Protein AF-A0A561EM99-F1 (afdb_monomer)

Secondary structure (DSSP, 8-state):
--HHHHHHHHHHHHHHTT---HHHHHHHHHHHHHHHHHHHHHHHHHGGGS--------------------------------------PPPPHHHHHHHHHHHHSPTT-EEEE-SPPEE-SSEEEEEEEEE-SSSS-EEEEEEEEEPPTT-----HHHHHTT-----SEEEEEE-TT--EEEEEEEE-TTS-EEEEEEEE-SSSEEEEEEEESEEES-TTSTT--EEE-SSS-SS-HHHHHHHHT-THHHHHHHHTT-PPP-

Nearest PDB structures (foldseek):
  3sh8-assembly2_B  TM=3.865E-01  e=9.688E-02  Bacillus licheniformis
  7xmj-assembly1_A  TM=4.725E-01  e=1.114E+00  Lactococcus lactis subsp. lactis KF147
  6yp4-assembly1_A-2  TM=2.050E-01  e=4.708E-02  Hippeastrum hybrid cultivar
  6i1m-assembly1_A  TM=3.482E-01  e=1.245E+00  Fasciola hepatica
  5xlm-assembly1_A  TM=2.553E-01  e=2.355E-01  Mycobacterium tuberculosis H37Rv

Sequence (262 aa):
MDLEHELTRLLEDSVDGMAVPVHTIVAEATVRGRRFRIRRRLQTAAAALSVAALVGTGAVIGLPHRPPAAPTAPAVSAPMPSAMPTTSATPTTSDRIAKILSDLLPPGTSLRQYSKVTVSAHTITFDVEYDDGQGGPVAVWVTLESRRPTGEAPDCENALEAGDIDRLSCKDAVTTDGTDVVVKRTMSGAGVIAFECSFHPRDGVVVVITASNGTIDNPTEPGQRMTATRAVPPLTPSAWSTVAESPRWQLLAQQEHLTPEP

Radius of gyration: 27.84 Å; Cα contacts (8 Å, |Δi|>4): 359; chains: 1; bounding box: 65×53×97 Å

Structure (mmCIF, N/CA/C/O backbone):
data_AF-A0A561EM99-F1
#
_entry.id   AF-A0A561EM99-F1
#
loop_
_atom_site.group_PDB
_atom_site.id
_atom_site.type_symbol
_atom_site.label_atom_id
_atom_site.label_alt_id
_atom_site.label_comp_id
_atom_site.label_asym_id
_atom_site.label_entity_id
_atom_site.label_seq_id
_atom_site.pdbx_PDB_ins_code
_atom_site.Cartn_x
_atom_site.Cartn_y
_atom_site.Cartn_z
_atom_site.occupancy
_atom_site.B_iso_or_equiv
_atom_site.auth_seq_id
_atom_site.auth_comp_id
_atom_site.auth_asym_id
_atom_site.auth_atom_id
_atom_site.pdbx_PDB_model_num
ATOM 1 N N . MET A 1 1 ? 43.759 15.364 -40.679 1.00 56.91 1 MET A N 1
ATOM 2 C CA . MET A 1 1 ? 43.331 16.475 -39.800 1.00 56.91 1 MET A CA 1
ATOM 3 C C . MET A 1 1 ? 41.824 16.768 -39.924 1.00 56.91 1 MET A C 1
ATOM 5 O O . MET A 1 1 ? 41.349 17.650 -39.225 1.00 56.91 1 MET A O 1
ATOM 9 N N . ASP A 1 2 ? 41.054 16.018 -40.733 1.00 75.31 2 ASP A N 1
ATOM 10 C CA . ASP A 1 2 ? 39.612 16.273 -40.958 1.00 75.31 2 ASP A CA 1
ATOM 11 C C . ASP A 1 2 ? 38.654 15.636 -39.940 1.00 75.31 2 ASP A C 1
ATOM 13 O O . ASP A 1 2 ? 37.557 16.146 -39.738 1.00 75.31 2 ASP A O 1
ATOM 17 N N . LEU A 1 3 ? 39.059 14.554 -39.266 1.00 82.44 3 LEU A N 1
ATOM 18 C CA . LEU A 1 3 ? 38.134 13.773 -38.436 1.00 82.44 3 LEU A CA 1
ATOM 19 C C . LEU A 1 3 ? 37.567 14.577 -37.252 1.00 82.44 3 LEU A C 1
ATOM 21 O O . LEU A 1 3 ? 36.391 14.461 -36.930 1.00 82.44 3 LEU A O 1
ATOM 25 N N . GLU A 1 4 ? 38.392 15.412 -36.615 1.00 83.62 4 GLU A N 1
ATOM 26 C CA . GLU A 1 4 ? 37.965 16.224 -35.467 1.00 83.62 4 GLU A CA 1
ATOM 27 C C . GLU A 1 4 ? 37.007 17.351 -35.872 1.00 83.62 4 GLU A C 1
ATOM 29 O O . GLU A 1 4 ? 36.076 17.668 -35.131 1.00 83.62 4 GLU A O 1
ATOM 34 N N . HIS A 1 5 ? 37.183 17.916 -37.070 1.00 88.12 5 HIS A N 1
ATOM 35 C CA . HIS A 1 5 ? 36.285 18.939 -37.605 1.00 88.12 5 HIS A CA 1
ATOM 36 C C . HIS A 1 5 ? 34.917 18.344 -37.956 1.00 88.12 5 HIS A C 1
ATOM 38 O O . HIS A 1 5 ? 33.887 18.956 -37.674 1.00 88.12 5 HIS A O 1
ATOM 44 N N . GLU A 1 6 ? 34.893 17.131 -38.509 1.00 83.38 6 GLU A N 1
ATOM 45 C CA . GLU A 1 6 ? 33.658 16.417 -38.837 1.00 83.38 6 GLU A CA 1
ATOM 46 C C . GLU A 1 6 ? 32.892 15.983 -37.577 1.00 83.38 6 GLU A C 1
ATOM 48 O O . GLU A 1 6 ? 31.677 16.165 -37.496 1.00 83.38 6 GLU A O 1
ATOM 53 N N . LEU A 1 7 ? 33.605 15.516 -36.546 1.00 87.12 7 LEU A N 1
ATOM 54 C CA . LEU A 1 7 ? 33.020 15.186 -35.242 1.00 87.12 7 LEU A CA 1
ATOM 55 C C . LEU A 1 7 ? 32.432 16.417 -34.549 1.00 87.12 7 LEU A C 1
ATOM 57 O O . LEU A 1 7 ? 31.333 16.349 -34.004 1.00 87.12 7 LEU A O 1
ATOM 61 N N . THR A 1 8 ? 33.140 17.546 -34.607 1.00 88.62 8 THR A N 1
ATOM 62 C CA . THR A 1 8 ? 32.658 18.811 -34.039 1.00 88.62 8 THR A CA 1
ATOM 63 C C . THR A 1 8 ? 31.366 19.247 -34.730 1.00 88.62 8 THR A C 1
ATOM 65 O O . THR A 1 8 ? 30.397 19.578 -34.052 1.00 88.62 8 THR A O 1
ATOM 68 N N . ARG A 1 9 ? 31.299 19.133 -36.064 1.00 88.62 9 ARG A N 1
ATOM 69 C CA . ARG A 1 9 ? 30.089 19.450 -36.838 1.00 88.62 9 ARG A CA 1
ATOM 70 C C . ARG A 1 9 ? 28.905 18.545 -36.507 1.00 88.62 9 ARG A C 1
ATOM 72 O O . ARG A 1 9 ? 27.791 19.036 -36.390 1.00 88.62 9 ARG A O 1
ATOM 79 N N . LEU A 1 10 ? 29.131 17.239 -36.370 1.00 84.88 10 LEU A N 1
ATOM 80 C CA . LEU A 1 10 ? 28.067 16.277 -36.058 1.00 84.88 10 LEU A CA 1
ATOM 81 C C . LEU A 1 10 ? 27.517 16.452 -34.639 1.00 84.88 10 LEU A C 1
ATOM 83 O O . LEU A 1 10 ? 26.322 16.253 -34.409 1.00 84.88 10 LEU A O 1
ATOM 87 N N . LEU A 1 11 ? 28.376 16.829 -33.690 1.00 85.12 11 LEU A N 1
ATOM 88 C CA . LEU A 1 11 ? 27.960 17.127 -32.322 1.00 85.12 11 LEU A CA 1
ATOM 89 C C . LEU A 1 11 ? 27.179 18.442 -32.243 1.00 85.12 11 LEU A C 1
ATOM 91 O O . LEU A 1 11 ? 26.164 18.487 -31.556 1.00 85.12 11 LEU A O 1
ATOM 95 N N . GLU A 1 12 ? 27.605 19.478 -32.967 1.00 83.50 12 GLU A N 1
ATOM 96 C CA . GLU A 1 12 ? 26.904 20.767 -33.020 1.00 83.50 12 GLU A CA 1
ATOM 97 C C . GLU A 1 12 ? 25.499 20.614 -33.636 1.00 83.50 12 GLU A C 1
ATOM 99 O O . GLU A 1 12 ? 24.515 21.051 -33.040 1.00 83.50 12 GLU A O 1
ATOM 104 N N . ASP A 1 13 ? 25.381 19.860 -34.734 1.00 81.50 13 ASP A N 1
ATOM 105 C CA . ASP A 1 13 ? 24.103 19.572 -35.409 1.00 81.50 13 ASP A CA 1
ATOM 106 C C . ASP A 1 13 ? 23.158 18.708 -34.542 1.00 81.50 13 ASP A C 1
ATOM 108 O O . ASP A 1 13 ? 21.943 18.908 -34.518 1.00 81.50 13 ASP A O 1
ATOM 112 N N . SER A 1 14 ? 23.711 17.778 -33.750 1.00 77.38 14 SER A N 1
ATOM 113 C CA . SER A 1 14 ? 22.924 16.954 -32.816 1.00 77.38 14 SER A CA 1
ATOM 114 C C . SER A 1 14 ? 22.416 17.742 -31.603 1.00 77.38 14 SER A C 1
ATOM 116 O O . SER A 1 14 ? 21.365 17.411 -31.052 1.00 77.38 14 SER A O 1
ATOM 118 N N . VAL A 1 15 ? 23.145 18.774 -31.164 1.00 77.69 15 VAL A N 1
ATOM 119 C CA . VAL A 1 15 ? 22.763 19.609 -30.014 1.00 77.69 15 VAL A CA 1
ATOM 120 C C . VAL A 1 15 ? 21.701 20.639 -30.399 1.00 77.69 15 VAL A C 1
ATOM 122 O O . VAL A 1 15 ? 20.766 20.841 -29.621 1.00 77.69 15 VAL A O 1
ATOM 125 N N . ASP A 1 16 ? 21.763 21.211 -31.604 1.00 71.56 16 ASP A N 1
ATOM 126 C CA . ASP A 1 16 ? 20.740 22.149 -32.096 1.00 71.56 16 ASP A CA 1
ATOM 127 C C . ASP A 1 16 ? 19.348 21.494 -32.215 1.00 71.56 16 ASP A C 1
ATOM 129 O O . ASP A 1 16 ? 18.323 22.134 -31.966 1.00 71.56 16 ASP A O 1
ATOM 133 N N . GLY A 1 17 ? 19.289 20.184 -32.487 1.00 70.00 17 GLY A N 1
ATOM 134 C CA . GLY A 1 17 ? 18.045 19.403 -32.494 1.00 70.00 17 GLY A CA 1
ATOM 135 C C . GLY A 1 17 ? 17.468 19.069 -31.108 1.00 70.00 17 GLY A C 1
ATOM 136 O O . GLY A 1 17 ? 16.309 18.665 -31.010 1.00 70.00 17 GLY A O 1
ATOM 137 N N . MET A 1 18 ? 18.240 19.245 -30.029 1.00 66.12 18 MET A N 1
ATOM 138 C CA . MET A 1 18 ? 17.853 18.936 -28.642 1.00 66.12 18 MET A CA 1
ATOM 139 C C . MET A 1 18 ? 17.467 20.181 -27.836 1.00 66.12 18 MET A C 1
ATOM 141 O O . MET A 1 18 ? 17.532 20.178 -26.603 1.00 66.12 18 MET A O 1
ATOM 145 N N . ALA A 1 19 ? 17.034 21.252 -28.505 1.00 68.12 19 ALA A N 1
ATOM 146 C CA . ALA A 1 19 ? 16.463 22.410 -27.835 1.00 68.12 19 ALA A CA 1
ATOM 147 C C . ALA A 1 19 ? 15.188 21.998 -27.076 1.00 68.12 19 ALA A C 1
ATOM 149 O O . ALA A 1 19 ? 14.078 21.997 -27.611 1.00 68.12 19 ALA A O 1
ATOM 150 N N . VAL A 1 20 ? 15.351 21.637 -25.800 1.00 69.62 20 VAL A N 1
ATOM 151 C CA . VAL A 1 20 ? 14.242 21.393 -24.879 1.00 69.62 20 VAL A CA 1
ATOM 152 C C . VAL A 1 20 ? 13.388 22.658 -24.893 1.00 69.62 20 VAL A C 1
ATOM 154 O O . VAL A 1 20 ? 13.928 23.743 -24.656 1.00 69.62 20 VAL A O 1
ATOM 157 N N . PRO A 1 21 ? 12.078 22.580 -25.179 1.00 72.06 21 PRO A N 1
ATOM 158 C CA . PRO A 1 21 ? 11.233 23.760 -25.266 1.00 72.06 21 PRO A CA 1
ATOM 159 C C . PRO A 1 21 ? 10.953 24.287 -23.851 1.00 72.06 21 PRO A C 1
ATOM 161 O O . PRO A 1 21 ? 9.864 24.168 -23.302 1.00 72.06 21 PRO A O 1
ATOM 164 N N . VAL A 1 22 ? 11.961 24.903 -23.231 1.00 76.06 22 VAL A N 1
ATOM 165 C CA . VAL A 1 22 ? 11.897 25.457 -21.872 1.00 76.06 22 VAL A CA 1
ATOM 166 C C . VAL A 1 22 ? 10.734 26.441 -21.759 1.00 76.06 22 VAL A C 1
ATOM 168 O O . VAL A 1 22 ? 10.068 26.505 -20.731 1.00 76.06 22 VAL A O 1
ATOM 171 N N . HIS A 1 23 ? 10.427 27.162 -22.839 1.00 75.12 23 HIS A N 1
ATOM 172 C CA . HIS A 1 23 ? 9.316 28.102 -22.884 1.00 75.12 23 HIS A CA 1
ATOM 173 C C . HIS A 1 23 ? 7.939 27.427 -22.750 1.00 75.12 23 HIS A C 1
ATOM 175 O O . HIS A 1 23 ? 7.073 28.001 -22.094 1.00 75.12 23 HIS A O 1
ATOM 181 N N . THR A 1 24 ? 7.722 26.220 -23.292 1.00 72.56 24 THR A N 1
ATOM 182 C CA . THR A 1 24 ? 6.450 25.497 -23.105 1.00 72.56 24 THR A CA 1
ATOM 183 C C . THR A 1 24 ? 6.354 24.917 -21.700 1.00 72.56 24 THR A C 1
ATOM 185 O O . THR A 1 24 ? 5.321 25.078 -21.054 1.00 72.56 24 THR A O 1
ATOM 188 N N . ILE A 1 25 ? 7.450 24.362 -21.174 1.00 73.00 25 ILE A N 1
ATOM 189 C CA . ILE A 1 25 ? 7.511 23.828 -19.804 1.00 73.00 25 ILE A CA 1
ATOM 190 C C . ILE A 1 25 ? 7.244 24.939 -18.777 1.00 73.00 25 ILE A C 1
ATOM 192 O O . ILE A 1 25 ? 6.431 24.774 -17.866 1.00 73.00 25 ILE A O 1
ATOM 196 N N . VAL A 1 26 ? 7.879 26.106 -18.936 1.00 84.62 26 VAL A N 1
ATOM 197 C CA . VAL A 1 26 ? 7.673 27.262 -18.049 1.00 84.62 26 VAL A CA 1
ATOM 198 C C . VAL A 1 26 ? 6.259 27.822 -18.205 1.00 84.62 26 VAL A C 1
ATOM 200 O O . VAL A 1 26 ? 5.610 28.108 -17.196 1.00 84.62 26 VAL A O 1
ATOM 203 N N . ALA A 1 27 ? 5.743 27.943 -19.433 1.00 79.38 27 ALA A N 1
ATOM 204 C CA . ALA A 1 27 ? 4.378 28.411 -19.665 1.00 79.38 27 ALA A CA 1
ATOM 205 C C . ALA A 1 27 ? 3.352 27.502 -18.970 1.00 79.38 27 ALA A C 1
ATOM 207 O O . ALA A 1 27 ? 2.500 27.994 -18.226 1.00 79.38 27 ALA A O 1
ATOM 208 N N . GLU A 1 28 ? 3.475 26.185 -19.107 1.00 79.12 28 GLU A N 1
ATOM 209 C CA . GLU A 1 28 ? 2.551 25.240 -18.484 1.00 79.12 28 GLU A CA 1
ATOM 210 C C . GLU A 1 28 ? 2.672 25.231 -16.950 1.00 79.12 28 GLU A C 1
ATOM 212 O O . GLU A 1 28 ? 1.660 25.275 -16.238 1.00 79.12 28 GLU A O 1
ATOM 217 N N . ALA A 1 29 ? 3.897 25.308 -16.418 1.00 69.75 29 ALA A N 1
ATOM 218 C CA . ALA A 1 29 ? 4.143 25.438 -14.982 1.00 69.75 29 ALA A CA 1
ATOM 219 C C . ALA A 1 29 ? 3.536 26.728 -14.397 1.00 69.75 29 ALA A C 1
ATOM 221 O O . ALA A 1 29 ? 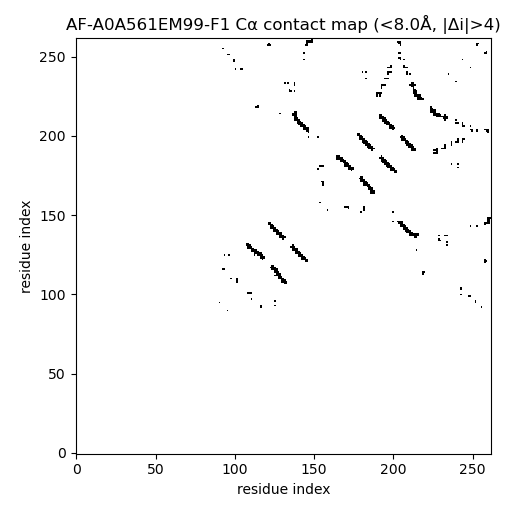2.956 26.705 -13.305 1.00 69.75 29 ALA A O 1
ATOM 222 N N . THR A 1 30 ? 3.598 27.856 -15.119 1.00 80.69 30 THR A N 1
ATOM 223 C CA . THR A 1 30 ? 2.982 29.117 -14.665 1.00 80.69 30 THR A CA 1
ATOM 224 C C . THR A 1 30 ? 1.454 29.049 -14.642 1.00 80.69 30 THR A C 1
ATOM 226 O O . THR A 1 30 ? 0.832 29.532 -13.687 1.00 80.69 30 THR A O 1
ATOM 229 N N . VAL A 1 31 ? 0.836 28.394 -15.632 1.00 78.88 31 VAL A N 1
ATOM 230 C CA . VAL A 1 31 ? -0.619 28.183 -15.693 1.00 78.88 31 VAL A CA 1
ATOM 231 C C . VAL A 1 31 ? -1.084 27.300 -14.533 1.00 78.88 31 VAL A C 1
ATOM 233 O O . VAL A 1 31 ? -2.027 27.673 -13.822 1.00 78.88 31 VAL A O 1
ATOM 236 N N . ARG A 1 32 ? -0.391 26.181 -14.270 1.00 72.31 32 ARG A N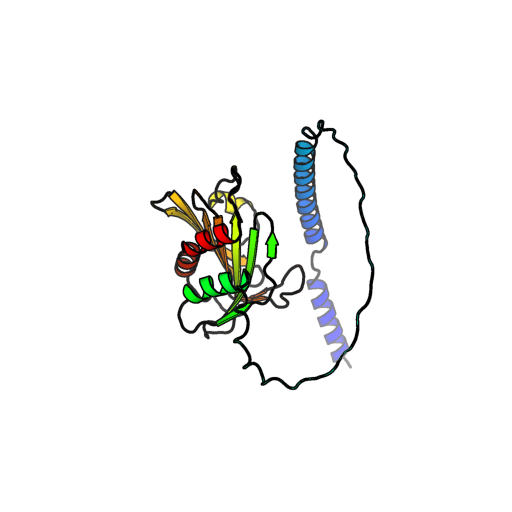 1
ATOM 237 C CA . ARG A 1 32 ? -0.678 25.298 -13.124 1.00 72.31 32 ARG A CA 1
ATOM 238 C C . ARG A 1 32 ? -0.499 26.042 -11.795 1.00 72.31 32 ARG A C 1
ATOM 240 O O . ARG A 1 32 ? -1.403 26.038 -10.957 1.00 72.31 32 ARG A O 1
ATOM 247 N N . GLY A 1 33 ? 0.596 26.785 -11.630 1.00 77.81 33 GLY A N 1
ATOM 248 C CA . GLY A 1 33 ? 0.879 27.561 -10.419 1.00 77.81 33 GLY A CA 1
ATOM 249 C C . GLY A 1 33 ? -0.160 28.650 -10.120 1.00 77.81 33 GLY A C 1
ATOM 250 O O . GLY A 1 33 ? -0.507 28.880 -8.957 1.00 77.81 33 GLY A O 1
ATOM 251 N N . ARG A 1 34 ? -0.711 29.304 -11.151 1.00 77.12 34 ARG A N 1
ATOM 252 C CA . ARG A 1 34 ? -1.764 30.319 -10.987 1.00 77.12 34 ARG A CA 1
ATOM 253 C C . ARG A 1 34 ? -3.066 29.709 -10.464 1.00 77.12 34 ARG A C 1
ATOM 255 O O . ARG A 1 34 ? -3.676 30.288 -9.565 1.00 77.12 34 ARG A O 1
ATOM 262 N N . ARG A 1 35 ? -3.460 28.529 -10.959 1.00 75.31 35 ARG A N 1
ATOM 263 C CA . ARG A 1 35 ? -4.661 27.810 -10.490 1.00 75.31 35 ARG A CA 1
ATOM 264 C C . ARG A 1 35 ? -4.555 27.414 -9.015 1.00 75.31 35 ARG A C 1
ATOM 266 O O . ARG A 1 35 ? -5.483 27.681 -8.252 1.00 75.31 35 ARG A O 1
ATOM 273 N N . PHE A 1 36 ? -3.411 26.878 -8.586 1.00 72.81 36 PHE A N 1
ATOM 274 C CA . PHE A 1 36 ? -3.188 26.521 -7.179 1.00 72.81 36 PHE A CA 1
ATOM 275 C C . PHE A 1 36 ? -3.256 27.731 -6.237 1.00 72.81 36 PHE A C 1
ATOM 277 O O . PHE A 1 36 ? -3.885 27.658 -5.180 1.00 72.81 36 PHE A O 1
ATOM 284 N N . ARG A 1 37 ? -2.679 28.879 -6.624 1.00 74.81 37 ARG A N 1
ATOM 285 C CA . ARG A 1 37 ? -2.747 30.103 -5.802 1.00 74.81 37 ARG A CA 1
ATOM 286 C C . ARG A 1 37 ? -4.168 30.651 -5.674 1.00 74.81 37 ARG A C 1
ATOM 288 O O . ARG A 1 37 ? -4.517 31.133 -4.599 1.00 74.81 37 ARG A O 1
ATOM 295 N N . ILE A 1 38 ? -4.981 30.580 -6.732 1.00 71.88 38 ILE A N 1
ATOM 296 C CA . ILE A 1 38 ? -6.385 31.021 -6.685 1.00 71.88 38 ILE A CA 1
ATOM 297 C C . ILE A 1 38 ? -7.181 30.150 -5.704 1.00 71.88 38 ILE A C 1
ATOM 299 O O . ILE A 1 38 ? -7.865 30.693 -4.839 1.00 71.88 38 ILE A O 1
ATOM 303 N N . ARG A 1 39 ? -7.021 28.820 -5.757 1.00 71.44 39 ARG A N 1
ATOM 304 C CA . ARG A 1 39 ? -7.681 27.895 -4.817 1.00 71.44 39 ARG A CA 1
ATOM 305 C C . ARG A 1 39 ? -7.273 28.152 -3.365 1.00 71.44 39 ARG A C 1
ATOM 307 O O . ARG A 1 39 ? -8.138 28.268 -2.503 1.00 71.44 39 ARG A O 1
ATOM 314 N N . ARG A 1 40 ? -5.974 28.343 -3.106 1.00 70.94 40 ARG A N 1
ATOM 315 C CA . ARG A 1 40 ? -5.466 28.644 -1.757 1.00 70.94 40 ARG A CA 1
ATOM 316 C C . ARG A 1 40 ? -6.026 29.959 -1.205 1.00 70.94 40 ARG A C 1
ATOM 318 O O . ARG A 1 40 ? -6.357 30.021 -0.028 1.00 70.94 40 ARG A O 1
ATOM 325 N N . ARG A 1 41 ? -6.181 30.989 -2.049 1.00 69.19 41 ARG A N 1
ATOM 326 C CA . ARG A 1 41 ? -6.775 32.278 -1.646 1.00 69.19 41 ARG A CA 1
ATOM 327 C C . ARG A 1 41 ? -8.260 32.162 -1.297 1.00 69.19 41 ARG A C 1
ATOM 329 O O . ARG A 1 41 ? -8.694 32.788 -0.333 1.00 69.19 41 ARG A O 1
ATOM 336 N N . LEU A 1 42 ? -9.016 31.348 -2.034 1.00 61.25 42 LEU A N 1
ATOM 337 C CA . LEU A 1 42 ? -10.426 31.081 -1.728 1.00 61.25 42 LEU A CA 1
ATOM 338 C C . LEU A 1 42 ? -10.583 30.314 -0.407 1.00 61.25 42 LEU A C 1
ATOM 340 O O . LEU A 1 42 ? -11.430 30.670 0.406 1.00 61.25 42 LEU A O 1
ATOM 344 N N . GLN A 1 43 ? -9.710 29.339 -0.140 1.00 58.06 43 GLN A N 1
ATOM 345 C CA . GLN A 1 43 ? -9.702 28.604 1.130 1.00 58.06 43 GLN A CA 1
ATOM 346 C C . GLN A 1 43 ? -9.352 29.500 2.329 1.00 58.06 43 GLN A C 1
ATOM 348 O O . GLN A 1 43 ? -9.978 29.395 3.379 1.00 58.06 43 GLN A O 1
ATOM 353 N N . THR A 1 44 ? -8.410 30.439 2.180 1.00 53.00 44 THR A N 1
ATOM 354 C CA . THR A 1 44 ? -8.063 31.375 3.265 1.00 53.00 44 THR A CA 1
ATOM 355 C C . THR A 1 44 ? -9.131 32.438 3.528 1.00 53.00 44 THR A C 1
ATOM 357 O O . THR A 1 44 ? -9.221 32.932 4.646 1.00 53.00 44 THR A O 1
ATOM 360 N N . ALA A 1 45 ? -9.959 32.784 2.536 1.00 47.59 45 ALA A N 1
ATOM 361 C CA . ALA A 1 45 ? -11.046 33.748 2.718 1.00 47.59 45 ALA A CA 1
ATOM 362 C C . ALA A 1 45 ? -12.233 33.159 3.507 1.00 47.59 45 ALA A C 1
ATOM 364 O O . ALA A 1 45 ? -12.898 33.891 4.234 1.00 47.59 45 ALA A O 1
ATOM 365 N N . ALA A 1 46 ? -12.460 31.843 3.425 1.00 44.62 46 ALA A N 1
ATOM 366 C CA . ALA A 1 46 ? -13.507 31.160 4.188 1.00 44.62 46 ALA A CA 1
ATOM 367 C C . ALA A 1 46 ? -13.175 31.013 5.690 1.00 44.62 46 ALA A C 1
ATOM 369 O O . ALA A 1 46 ? -14.081 30.920 6.511 1.00 44.62 46 ALA A O 1
ATOM 370 N N . ALA A 1 47 ? -11.892 31.045 6.066 1.00 44.09 47 ALA A N 1
ATOM 371 C CA . ALA A 1 47 ? -11.444 30.869 7.452 1.00 44.09 47 ALA A CA 1
ATOM 372 C C . ALA A 1 47 ? -11.381 32.173 8.280 1.00 44.09 47 ALA A C 1
ATOM 374 O O . ALA A 1 47 ? -11.152 32.125 9.485 1.00 44.09 47 ALA A O 1
ATOM 375 N N . ALA A 1 48 ? -11.578 33.345 7.665 1.00 40.09 48 ALA A N 1
ATOM 376 C CA . ALA A 1 48 ? -11.435 34.640 8.342 1.00 40.09 48 ALA A CA 1
ATOM 377 C C . ALA A 1 48 ? -12.732 35.175 8.989 1.00 40.09 48 ALA A C 1
ATOM 379 O O . ALA A 1 48 ? -12.711 36.254 9.575 1.00 40.09 48 ALA A O 1
ATOM 380 N N . LEU A 1 49 ? -13.853 34.445 8.906 1.00 42.12 49 LEU A N 1
ATOM 381 C CA . LEU A 1 49 ? -15.148 34.872 9.465 1.00 42.12 49 LEU A CA 1
ATOM 382 C C . LEU A 1 49 ? -15.507 34.245 10.827 1.00 42.12 49 LEU A C 1
ATOM 384 O O . LEU A 1 49 ? -16.555 34.579 11.370 1.00 42.12 49 LEU A O 1
ATOM 388 N N . SER A 1 50 ? -14.668 33.381 11.412 1.00 44.81 50 SER A N 1
ATOM 389 C CA . SER A 1 50 ? -15.040 32.587 12.600 1.00 44.81 50 SER A CA 1
ATOM 390 C C . SER A 1 50 ? -14.160 32.758 13.846 1.00 44.81 50 SER A C 1
ATOM 392 O O . SER A 1 50 ? -14.354 32.030 14.816 1.00 44.81 50 SER A O 1
ATOM 394 N N . VAL A 1 51 ? -13.237 33.727 13.896 1.00 44.81 51 VAL A N 1
ATOM 395 C CA . VAL A 1 51 ? -12.420 33.969 15.107 1.00 44.81 51 VAL A CA 1
ATOM 396 C C . VAL A 1 51 ? -12.607 35.393 15.618 1.00 44.81 51 VAL A C 1
ATOM 398 O O . VAL A 1 51 ? -11.744 36.257 15.499 1.00 44.81 51 VAL A O 1
ATOM 401 N N . ALA A 1 52 ? -13.769 35.624 16.219 1.00 42.38 52 ALA A N 1
ATOM 402 C CA . ALA A 1 52 ? -14.000 36.746 17.115 1.00 42.38 52 ALA A CA 1
ATOM 403 C C . ALA A 1 52 ? -14.903 36.290 18.264 1.00 42.38 52 ALA A C 1
ATOM 405 O O . ALA A 1 52 ? -16.099 36.551 18.246 1.00 42.38 52 ALA A O 1
ATOM 406 N N . ALA A 1 53 ? -14.321 35.568 19.226 1.00 41.50 53 ALA A N 1
ATOM 407 C CA . ALA A 1 53 ? -14.644 35.634 20.656 1.00 41.50 53 ALA A CA 1
ATOM 408 C C . ALA A 1 53 ? -14.072 34.408 21.378 1.00 41.50 53 ALA A C 1
ATOM 410 O O . ALA A 1 53 ? -14.636 33.327 21.282 1.00 41.50 53 ALA A O 1
ATOM 411 N N . LEU A 1 54 ? -13.002 34.590 22.155 1.00 41.41 54 LEU A N 1
ATOM 412 C CA . LEU A 1 54 ? -13.053 34.301 23.592 1.00 41.41 54 LEU A CA 1
ATOM 413 C C . LEU A 1 54 ? -11.773 34.765 24.294 1.00 41.41 54 LEU A C 1
ATOM 415 O O . LEU A 1 54 ? -10.650 34.399 23.962 1.00 41.41 54 LEU A O 1
ATOM 419 N N . VAL A 1 55 ? -12.023 35.642 25.258 1.00 46.19 55 VAL A N 1
ATOM 420 C CA . VAL A 1 55 ? -11.130 36.238 26.247 1.00 46.19 55 VAL A CA 1
ATOM 421 C C . VAL A 1 55 ? -10.816 35.202 27.329 1.00 46.19 55 VAL A C 1
ATOM 423 O O . VAL A 1 55 ? -11.702 34.431 27.690 1.00 46.19 55 VAL A O 1
ATOM 426 N N . GLY A 1 56 ? -9.622 35.239 27.931 1.00 38.06 56 GLY A N 1
ATOM 427 C CA . GLY A 1 56 ? -9.434 34.580 29.228 1.00 38.06 56 GLY A CA 1
ATOM 428 C C . GLY A 1 56 ? -7.996 34.405 29.697 1.00 38.06 56 GLY A C 1
ATOM 429 O O . GLY A 1 56 ? -7.368 33.393 29.432 1.00 38.06 56 GLY A O 1
ATOM 430 N N . THR A 1 57 ? -7.505 35.393 30.434 1.00 40.69 57 THR A N 1
ATOM 431 C CA . THR A 1 57 ? -6.248 35.464 31.198 1.00 40.69 57 THR A CA 1
ATOM 432 C C . THR A 1 57 ? -6.042 34.345 32.230 1.00 40.69 57 THR A C 1
ATOM 434 O O . THR A 1 57 ? -6.993 33.973 32.913 1.00 40.69 57 THR A O 1
ATOM 437 N N . GLY A 1 58 ? -4.786 33.950 32.487 1.00 34.81 58 GLY A N 1
ATOM 438 C CA . GLY A 1 58 ? -4.426 33.250 33.729 1.00 34.81 58 GLY A CA 1
ATOM 439 C C . GLY A 1 58 ? -2.991 32.717 33.781 1.00 34.81 58 GLY A C 1
ATOM 440 O O . GLY A 1 58 ? -2.739 31.583 33.396 1.00 34.81 58 GLY A O 1
ATOM 441 N N . ALA A 1 59 ? -2.058 33.525 34.288 1.00 42.03 59 ALA A N 1
ATOM 442 C CA . ALA A 1 59 ? -0.688 33.137 34.626 1.00 42.03 59 ALA A CA 1
ATOM 443 C C . ALA A 1 59 ? -0.557 32.951 36.145 1.00 42.03 59 ALA A C 1
ATOM 445 O O . ALA A 1 59 ? -0.985 33.851 36.860 1.00 42.03 59 ALA A O 1
ATOM 446 N N . VAL A 1 60 ? 0.090 31.881 36.637 1.00 44.12 60 VAL A N 1
ATOM 447 C CA . VAL A 1 60 ? 0.728 31.856 37.974 1.00 44.12 60 VAL A CA 1
ATOM 448 C C . VAL A 1 60 ? 1.981 30.961 37.974 1.00 44.12 60 VAL A C 1
ATOM 450 O O . VAL A 1 60 ? 1.983 29.840 37.476 1.00 44.12 60 VAL A O 1
ATOM 453 N N . ILE A 1 61 ? 3.040 31.531 38.546 1.00 48.03 61 ILE A N 1
ATOM 454 C CA . ILE A 1 61 ? 4.426 31.080 38.738 1.00 48.03 61 ILE A CA 1
ATOM 455 C C . ILE A 1 61 ? 4.550 30.212 40.007 1.00 48.03 61 ILE A C 1
ATOM 457 O O . ILE A 1 61 ? 3.881 30.500 40.996 1.00 48.03 61 ILE A O 1
ATOM 461 N N . GLY A 1 62 ? 5.472 29.235 40.040 1.00 35.06 62 GLY A N 1
ATOM 462 C CA . GLY A 1 62 ? 5.880 28.599 41.305 1.00 35.06 62 GLY A CA 1
ATOM 463 C C . GLY A 1 62 ? 6.925 27.473 41.214 1.00 35.06 62 GLY A C 1
ATOM 464 O O . GLY A 1 62 ? 6.578 26.300 41.201 1.00 35.06 62 GLY A O 1
ATOM 465 N N . LEU A 1 63 ? 8.209 27.834 41.232 1.00 45.91 63 LEU A N 1
ATOM 466 C CA . LEU A 1 63 ? 9.369 27.049 41.716 1.00 45.91 63 LEU A CA 1
ATOM 467 C C . LEU A 1 63 ? 10.021 27.903 42.835 1.00 45.91 63 LEU A C 1
ATOM 469 O O . LEU A 1 63 ? 9.702 29.095 42.875 1.00 45.91 63 LEU A O 1
ATOM 473 N N . PRO A 1 64 ? 10.987 27.447 43.670 1.00 52.78 64 PRO A N 1
ATOM 474 C CA . PRO A 1 64 ? 11.574 26.111 43.899 1.00 52.78 64 PRO A CA 1
ATOM 475 C C . PRO A 1 64 ? 11.710 25.749 45.411 1.00 52.78 64 PRO A C 1
ATOM 477 O O . PRO A 1 64 ? 11.600 26.617 46.273 1.00 52.78 64 PRO A O 1
ATOM 480 N N . HIS A 1 65 ? 12.087 24.509 45.771 1.00 40.75 65 HIS A N 1
ATOM 481 C CA . HIS A 1 65 ? 12.792 24.284 47.051 1.00 40.75 65 HIS A CA 1
ATOM 482 C C . HIS A 1 65 ? 13.698 23.034 47.064 1.00 40.75 65 HIS A C 1
ATOM 484 O O . HIS A 1 65 ? 13.256 21.916 46.828 1.00 40.75 65 HIS A O 1
ATOM 490 N N . ARG A 1 66 ? 14.979 23.270 47.371 1.00 43.94 66 ARG A N 1
ATOM 491 C CA . ARG A 1 66 ? 16.101 22.353 47.675 1.00 43.94 66 ARG A CA 1
ATOM 492 C C . ARG A 1 66 ? 16.559 22.753 49.085 1.00 43.94 66 ARG A C 1
ATOM 494 O O . ARG A 1 66 ? 16.646 23.968 49.276 1.00 43.94 66 ARG A O 1
ATOM 501 N N . PRO A 1 67 ? 16.853 21.855 50.057 1.00 52.84 67 PRO A N 1
ATOM 502 C CA . PRO A 1 67 ? 18.220 21.303 50.271 1.00 52.84 67 PRO A CA 1
ATOM 503 C C . PRO A 1 67 ? 18.230 19.969 51.097 1.00 52.84 67 PRO A C 1
ATOM 505 O O . PRO A 1 67 ? 17.211 19.291 51.112 1.00 52.84 67 PRO A O 1
ATOM 508 N N . PRO A 1 68 ? 19.312 19.556 51.802 1.00 52.00 68 PRO A N 1
ATOM 509 C CA . PRO A 1 68 ? 20.587 19.035 51.294 1.00 52.00 68 PRO A CA 1
ATOM 510 C C . PRO A 1 68 ? 21.022 17.669 51.905 1.00 52.00 68 PRO A C 1
ATOM 512 O O . PRO A 1 68 ? 20.504 17.221 52.916 1.00 52.00 68 PRO A O 1
ATOM 515 N N . ALA A 1 69 ? 22.083 17.120 51.297 1.00 40.91 69 ALA A N 1
ATOM 516 C CA . ALA A 1 69 ? 23.232 16.387 51.862 1.00 40.91 69 ALA A CA 1
ATOM 517 C C . ALA A 1 69 ? 23.084 15.047 52.626 1.00 40.91 69 ALA A C 1
ATOM 519 O O . ALA A 1 69 ? 22.328 14.873 53.573 1.00 40.91 69 ALA A O 1
ATOM 520 N N . ALA A 1 70 ? 23.959 14.134 52.198 1.00 52.34 70 ALA A N 1
ATOM 521 C CA . ALA A 1 70 ? 24.198 12.770 52.651 1.00 52.34 70 ALA A CA 1
ATOM 522 C C . ALA A 1 70 ? 24.932 12.654 54.000 1.00 52.34 70 ALA A C 1
ATOM 524 O O . ALA A 1 70 ? 25.615 13.586 54.428 1.00 52.34 70 ALA A O 1
ATOM 525 N N . PRO A 1 71 ? 24.942 11.433 54.560 1.00 55.69 71 PRO A N 1
ATOM 526 C CA . PRO A 1 71 ? 26.159 10.863 55.130 1.00 55.69 71 PRO A CA 1
ATOM 527 C C . PRO A 1 71 ? 26.543 9.510 54.505 1.00 55.69 71 PRO A C 1
ATOM 529 O O . PRO A 1 71 ? 25.719 8.627 54.277 1.00 55.69 71 PRO A O 1
ATOM 532 N N . THR A 1 72 ? 27.846 9.372 54.273 1.00 47.62 72 THR A N 1
ATOM 533 C CA . THR A 1 72 ? 28.579 8.175 53.845 1.00 47.62 72 THR A CA 1
ATOM 534 C C . THR A 1 72 ? 28.779 7.208 55.017 1.00 47.62 72 THR A C 1
ATOM 536 O O . THR A 1 72 ? 29.269 7.629 56.063 1.00 47.62 72 THR A O 1
ATOM 539 N N . ALA A 1 73 ? 28.488 5.915 54.833 1.00 51.62 73 ALA A N 1
ATOM 540 C CA . ALA A 1 73 ? 28.956 4.814 55.688 1.00 51.62 73 ALA A CA 1
ATOM 541 C C . ALA A 1 73 ? 28.917 3.468 54.911 1.00 51.62 73 ALA A C 1
ATOM 543 O O . ALA A 1 73 ? 28.256 3.397 53.876 1.00 51.62 73 ALA A O 1
ATOM 544 N N . PRO A 1 74 ? 29.680 2.440 55.332 1.00 46.00 74 PRO A N 1
ATOM 545 C CA . PRO A 1 74 ? 30.501 1.615 54.443 1.00 46.00 74 PRO A CA 1
ATOM 546 C C . PRO A 1 74 ? 29.846 0.342 53.885 1.00 46.00 74 PRO A C 1
ATOM 548 O O . PRO A 1 74 ? 28.816 -0.138 54.350 1.00 46.00 74 PRO A O 1
ATOM 551 N N . ALA A 1 75 ? 30.540 -0.202 52.884 1.00 49.00 75 ALA A N 1
ATOM 552 C CA . ALA A 1 75 ? 30.252 -1.415 52.137 1.00 49.00 75 ALA A CA 1
ATOM 553 C C . ALA A 1 75 ? 30.069 -2.666 53.011 1.00 49.00 75 ALA A C 1
ATOM 555 O O . ALA A 1 75 ? 30.962 -3.059 53.763 1.00 49.00 75 ALA A O 1
ATOM 556 N N . VAL A 1 76 ? 28.944 -3.348 52.796 1.00 46.06 76 VAL A N 1
ATOM 557 C CA . VAL A 1 76 ? 28.757 -4.765 53.110 1.00 46.06 76 VAL A CA 1
ATOM 558 C C . VAL A 1 76 ? 28.410 -5.457 51.797 1.00 46.06 76 VAL A C 1
ATOM 560 O O . VAL A 1 76 ? 27.402 -5.143 51.166 1.00 46.06 76 VAL A O 1
ATOM 563 N N . SER A 1 77 ? 29.284 -6.361 51.360 1.00 50.12 77 SER A N 1
ATOM 564 C CA . SER A 1 77 ? 29.090 -7.198 50.179 1.00 50.12 77 SER A CA 1
ATOM 565 C C . SER A 1 77 ? 27.863 -8.092 50.368 1.00 50.12 77 SER A C 1
ATOM 567 O O . SER A 1 77 ? 27.889 -9.017 51.177 1.00 50.12 77 SER A O 1
ATOM 569 N N . ALA A 1 78 ? 26.801 -7.814 49.614 1.00 49.53 78 ALA A N 1
ATOM 570 C CA . ALA A 1 78 ? 25.630 -8.673 49.473 1.00 49.53 78 ALA A CA 1
ATOM 571 C C . ALA A 1 78 ? 25.624 -9.324 48.072 1.00 49.53 78 ALA A C 1
ATOM 573 O O . ALA A 1 78 ? 26.210 -8.766 47.140 1.00 49.53 78 ALA A O 1
ATOM 574 N N . PRO A 1 79 ? 25.022 -10.516 47.914 1.00 45.03 79 PRO A N 1
ATOM 575 C CA . PRO A 1 79 ? 25.210 -11.377 46.749 1.00 45.03 79 PRO A CA 1
ATOM 576 C C . PRO A 1 79 ? 24.625 -10.751 45.481 1.00 45.03 79 PRO A C 1
ATOM 578 O O . PRO A 1 79 ? 23.585 -10.097 45.537 1.00 45.03 79 PRO A O 1
ATOM 581 N N . MET A 1 80 ? 25.282 -10.994 44.341 1.00 51.66 80 MET A N 1
ATOM 582 C CA . MET A 1 80 ? 24.821 -10.620 42.999 1.00 51.66 80 MET A CA 1
ATOM 583 C C . MET A 1 80 ? 23.308 -10.854 42.834 1.00 51.66 80 MET A C 1
ATOM 585 O O . MET A 1 80 ? 22.870 -12.008 42.887 1.00 51.66 80 MET A O 1
ATOM 589 N N . PRO A 1 81 ? 22.500 -9.812 42.567 1.00 45.31 81 PRO A N 1
ATOM 590 C CA . PRO A 1 81 ? 21.188 -10.032 42.000 1.00 45.31 81 PRO A CA 1
ATOM 591 C C . PRO A 1 81 ? 21.393 -10.584 40.590 1.00 45.31 81 PRO A C 1
ATOM 593 O O . PRO A 1 81 ? 22.026 -9.951 39.742 1.00 45.31 81 PRO A O 1
ATOM 596 N N . SER A 1 82 ? 20.883 -11.798 40.368 1.00 54.06 82 SER A N 1
ATOM 597 C CA . SER A 1 82 ? 20.673 -12.344 39.028 1.00 54.06 82 SER A CA 1
ATOM 598 C C . SER A 1 82 ? 20.049 -11.261 38.159 1.00 54.06 82 SER A C 1
ATOM 600 O O . SER A 1 82 ? 19.045 -10.665 38.553 1.00 54.06 82 SER A O 1
ATOM 602 N N . ALA A 1 83 ? 20.672 -10.999 37.010 1.00 49.88 83 ALA A N 1
ATOM 603 C CA . ALA A 1 83 ? 20.156 -10.091 36.003 1.00 49.88 83 ALA A CA 1
ATOM 604 C C . ALA A 1 83 ? 18.687 -10.439 35.735 1.00 49.88 83 ALA A C 1
ATOM 606 O O . ALA A 1 83 ? 18.375 -11.505 35.202 1.00 49.88 83 ALA A O 1
ATOM 607 N N . MET A 1 84 ? 17.785 -9.567 36.185 1.00 52.44 84 MET A N 1
ATOM 608 C CA . MET A 1 84 ? 16.376 -9.668 35.843 1.00 52.44 84 MET A CA 1
ATOM 609 C C . MET A 1 84 ? 16.247 -9.565 34.318 1.00 52.44 84 MET A C 1
ATOM 611 O O . MET A 1 84 ? 16.979 -8.783 33.701 1.00 52.44 84 MET A O 1
ATOM 615 N N . PRO A 1 85 ? 15.339 -10.341 33.703 1.00 50.88 85 PRO A N 1
ATOM 616 C CA . PRO A 1 85 ? 15.097 -10.257 32.277 1.00 50.88 85 PRO A CA 1
ATOM 617 C C . PRO A 1 85 ? 14.717 -8.827 31.900 1.00 50.88 85 PRO A C 1
ATOM 619 O O . PRO A 1 85 ? 13.920 -8.163 32.566 1.00 50.88 85 PRO A O 1
ATOM 622 N N . THR A 1 86 ? 15.357 -8.379 30.829 1.00 48.62 86 THR A N 1
ATOM 623 C CA . THR A 1 86 ? 15.183 -7.110 30.141 1.00 48.62 86 THR A CA 1
ATOM 624 C C . THR A 1 86 ? 13.706 -6.735 30.047 1.00 48.62 86 THR A C 1
ATOM 626 O O . THR A 1 86 ? 12.881 -7.523 29.588 1.00 48.62 86 THR A O 1
ATOM 629 N N . THR A 1 87 ? 13.391 -5.518 30.486 1.00 52.88 87 THR A N 1
ATOM 630 C CA . THR A 1 87 ? 12.106 -4.842 30.301 1.00 52.88 87 THR A CA 1
ATOM 631 C C . THR A 1 87 ? 11.582 -5.095 28.890 1.00 52.88 87 THR A C 1
ATOM 633 O O . THR A 1 87 ? 12.232 -4.725 27.912 1.00 52.88 87 THR A O 1
ATOM 636 N N . SER A 1 88 ? 10.414 -5.731 28.776 1.00 53.53 88 SER A N 1
ATOM 637 C CA . SER A 1 88 ? 9.695 -5.846 27.510 1.00 53.53 88 SER A CA 1
ATOM 638 C C . SER A 1 88 ? 9.357 -4.438 27.034 1.00 53.53 88 SER A C 1
ATOM 640 O O . SER A 1 88 ? 8.431 -3.810 27.543 1.00 53.53 88 SER A O 1
ATOM 642 N N . ALA A 1 89 ? 10.156 -3.909 26.110 1.00 74.88 89 ALA A N 1
ATOM 643 C CA . ALA A 1 89 ? 9.837 -2.659 25.448 1.00 74.88 89 ALA A CA 1
ATOM 644 C C . ALA A 1 89 ? 8.500 -2.841 24.721 1.00 74.88 89 ALA A C 1
ATOM 646 O O . ALA A 1 89 ? 8.318 -3.804 23.973 1.00 74.88 89 ALA A O 1
ATOM 647 N N . THR A 1 90 ? 7.550 -1.944 24.975 1.00 82.44 90 THR A N 1
ATOM 648 C CA . THR A 1 90 ? 6.286 -1.922 24.240 1.00 82.44 90 THR A CA 1
ATOM 649 C C . THR A 1 90 ? 6.597 -1.714 22.755 1.00 82.44 90 THR A C 1
ATOM 651 O O . THR A 1 90 ? 7.383 -0.815 22.442 1.00 82.44 90 THR A O 1
ATOM 654 N N . PRO A 1 91 ? 6.017 -2.514 21.842 1.00 87.00 91 PRO A N 1
ATOM 655 C CA . PRO A 1 91 ? 6.263 -2.358 20.415 1.00 87.00 91 PRO A CA 1
ATOM 656 C C . PRO A 1 91 ? 5.854 -0.959 19.954 1.00 87.00 91 PRO A C 1
ATOM 658 O O . PRO A 1 91 ? 4.818 -0.430 20.370 1.00 87.00 91 PRO A O 1
ATOM 661 N N . THR A 1 92 ? 6.674 -0.364 19.094 1.00 90.44 92 THR A N 1
ATOM 662 C CA . THR A 1 92 ? 6.387 0.944 18.501 1.00 90.44 92 THR A CA 1
ATOM 663 C C . THR A 1 92 ? 5.264 0.837 17.464 1.00 90.44 92 THR A C 1
ATOM 665 O O . THR A 1 92 ? 4.956 -0.248 16.965 1.00 90.44 92 THR A O 1
ATOM 668 N N . THR A 1 93 ? 4.655 1.964 17.088 1.00 90.69 93 THR A N 1
ATOM 669 C CA . THR A 1 93 ? 3.657 2.020 16.005 1.00 90.69 93 THR A CA 1
ATOM 670 C C . THR A 1 93 ? 4.204 1.436 14.696 1.00 90.69 93 THR A C 1
ATOM 672 O O . THR A 1 93 ? 3.494 0.703 14.010 1.00 90.69 93 THR A O 1
ATOM 675 N N . SER A 1 94 ? 5.484 1.674 14.379 1.00 90.94 94 SER A N 1
ATOM 676 C CA . SER A 1 94 ? 6.140 1.083 13.206 1.00 90.94 94 SER A CA 1
ATOM 677 C C . SER A 1 94 ? 6.244 -0.434 13.295 1.00 90.94 94 SER A C 1
ATOM 679 O O . SER A 1 94 ? 5.911 -1.111 12.326 1.00 90.94 94 SER A O 1
ATOM 681 N N . ASP A 1 95 ? 6.621 -0.974 14.459 1.00 92.69 95 ASP A N 1
ATOM 682 C CA . ASP A 1 95 ? 6.711 -2.426 14.664 1.00 92.69 95 ASP A CA 1
ATOM 683 C C . ASP A 1 95 ? 5.339 -3.087 14.499 1.00 92.69 95 ASP A C 1
ATOM 685 O O . ASP A 1 95 ? 5.221 -4.170 13.925 1.00 92.69 95 ASP A O 1
ATOM 689 N N . ARG A 1 96 ? 4.278 -2.416 14.969 1.00 94.62 96 ARG A N 1
ATOM 690 C CA . ARG A 1 96 ? 2.898 -2.895 14.830 1.00 94.62 96 ARG A CA 1
ATOM 691 C C . ARG A 1 96 ? 2.432 -2.902 13.375 1.00 94.62 96 ARG A C 1
ATOM 693 O O . ARG A 1 96 ? 1.877 -3.911 12.944 1.00 94.62 96 ARG A O 1
ATOM 700 N N . ILE A 1 97 ? 2.682 -1.833 12.614 1.00 94.69 97 ILE A N 1
ATOM 701 C CA . ILE A 1 97 ? 2.335 -1.764 11.181 1.00 94.69 97 ILE A CA 1
ATOM 702 C C . ILE A 1 97 ? 3.114 -2.811 10.389 1.00 94.69 97 ILE A C 1
ATOM 704 O O . ILE A 1 97 ? 2.507 -3.595 9.660 1.00 94.69 97 ILE A O 1
ATOM 708 N N . ALA A 1 98 ? 4.435 -2.876 10.581 1.00 94.50 98 ALA A N 1
ATOM 709 C CA . ALA A 1 98 ? 5.295 -3.854 9.923 1.00 94.50 98 ALA A CA 1
ATOM 710 C C . ALA A 1 98 ? 4.836 -5.286 10.221 1.00 94.50 98 ALA A C 1
ATOM 712 O O . ALA A 1 98 ? 4.790 -6.123 9.321 1.00 94.50 98 ALA A O 1
ATOM 713 N N . LYS A 1 99 ? 4.425 -5.560 11.466 1.00 95.19 99 LYS A N 1
ATOM 714 C CA . LYS A 1 99 ? 3.875 -6.858 11.851 1.00 95.19 99 LYS A CA 1
ATOM 715 C C . LYS A 1 99 ? 2.549 -7.168 11.160 1.00 95.19 99 LYS A C 1
ATOM 717 O O . LYS A 1 99 ? 2.383 -8.284 10.681 1.00 95.19 99 LYS A O 1
ATOM 722 N N . ILE A 1 100 ? 1.601 -6.229 11.122 1.00 97.25 100 ILE A N 1
ATOM 723 C CA . ILE A 1 100 ? 0.325 -6.442 10.421 1.00 97.25 100 ILE A CA 1
ATOM 724 C C . ILE A 1 100 ? 0.593 -6.738 8.948 1.00 97.25 100 ILE A C 1
ATOM 726 O O . ILE A 1 100 ? 0.090 -7.734 8.440 1.00 97.25 100 ILE A O 1
ATOM 730 N N . LEU A 1 101 ? 1.424 -5.925 8.296 1.00 96.69 101 LEU A N 1
ATOM 731 C CA . LEU A 1 101 ? 1.755 -6.105 6.890 1.00 96.69 101 LEU A CA 1
ATOM 732 C C . LEU A 1 101 ? 2.443 -7.458 6.651 1.00 96.69 101 LEU A C 1
ATOM 734 O O . LEU A 1 101 ? 1.989 -8.225 5.813 1.00 96.69 101 LEU A O 1
ATOM 738 N N . SER A 1 102 ? 3.463 -7.807 7.440 1.00 96.50 102 SER A N 1
ATOM 739 C CA . SER A 1 102 ? 4.161 -9.096 7.334 1.00 96.50 102 SER A CA 1
ATOM 740 C C . SER A 1 102 ? 3.248 -10.302 7.558 1.00 96.50 102 SER A C 1
ATOM 742 O O . SER A 1 102 ? 3.452 -11.326 6.918 1.00 96.50 102 SER A O 1
ATOM 744 N N . ASP A 1 103 ? 2.281 -10.213 8.474 1.00 97.44 103 ASP A N 1
ATOM 745 C CA . ASP A 1 103 ? 1.347 -11.308 8.750 1.00 97.44 103 ASP A CA 1
ATOM 746 C C . ASP A 1 103 ? 0.285 -11.461 7.631 1.00 97.44 103 ASP A C 1
ATOM 748 O O . ASP A 1 103 ? -0.347 -12.512 7.535 1.00 97.44 103 ASP A O 1
ATOM 752 N N . LEU A 1 104 ? 0.042 -10.414 6.828 1.00 97.50 104 LEU A N 1
ATOM 753 C CA . LEU A 1 104 ? -0.935 -10.405 5.724 1.00 97.50 104 LEU A CA 1
ATOM 754 C C . LEU A 1 104 ? -0.314 -10.719 4.357 1.00 97.50 104 LEU A C 1
ATOM 756 O O . LEU A 1 104 ? -1.039 -11.021 3.409 1.00 97.50 104 LEU A O 1
ATOM 760 N N . LEU A 1 105 ? 1.008 -10.621 4.241 1.00 96.94 105 LEU A N 1
ATOM 761 C CA . LEU A 1 105 ? 1.737 -10.903 3.011 1.00 96.94 105 LEU A CA 1
ATOM 762 C C . LEU A 1 105 ? 2.021 -12.404 2.848 1.00 96.94 105 LEU A C 1
ATOM 764 O O . LEU A 1 105 ? 2.017 -13.153 3.829 1.00 96.94 105 LEU A O 1
ATOM 768 N N . PRO A 1 106 ? 2.280 -12.870 1.610 1.00 96.25 106 PRO A N 1
ATOM 769 C CA . PRO A 1 106 ? 2.697 -14.247 1.377 1.00 96.25 106 PRO A CA 1
ATOM 770 C C . PRO A 1 106 ? 3.932 -14.633 2.210 1.00 96.25 106 PRO A C 1
ATOM 772 O O . PRO A 1 106 ? 4.804 -13.800 2.458 1.00 96.25 106 PRO A O 1
ATOM 775 N N . PRO A 1 107 ? 4.061 -15.902 2.631 1.00 93.19 107 PRO A N 1
ATOM 776 C CA . PRO A 1 107 ? 5.235 -16.345 3.371 1.00 93.19 107 PRO A CA 1
ATOM 777 C C . PRO A 1 107 ? 6.502 -16.260 2.510 1.00 93.19 107 PRO A C 1
ATOM 779 O O . PRO A 1 107 ? 6.458 -16.437 1.294 1.00 93.19 107 PRO A O 1
ATOM 782 N N . GLY A 1 108 ? 7.650 -16.049 3.159 1.00 90.12 108 GLY A N 1
ATOM 783 C CA . GLY A 1 108 ? 8.951 -15.951 2.484 1.00 90.12 108 GLY A CA 1
ATOM 784 C C . GLY A 1 108 ? 9.303 -14.549 1.985 1.00 90.12 108 GLY A C 1
ATOM 785 O O . GLY A 1 108 ? 10.367 -14.371 1.403 1.00 90.12 108 GLY A O 1
ATOM 786 N N . THR A 1 109 ? 8.451 -13.556 2.243 1.00 94.56 109 THR A N 1
ATOM 787 C CA . THR A 1 109 ? 8.723 -12.153 1.922 1.00 94.56 109 THR A CA 1
ATOM 788 C C . THR A 1 109 ? 9.498 -11.472 3.041 1.00 94.56 109 THR A C 1
ATOM 790 O O . THR A 1 109 ? 9.337 -11.820 4.214 1.00 94.56 109 THR A O 1
ATOM 793 N N . SER A 1 110 ? 10.276 -10.449 2.703 1.00 94.50 110 SER A N 1
ATOM 794 C CA . SER A 1 110 ? 10.920 -9.574 3.678 1.00 94.50 110 SER A CA 1
ATOM 795 C C . SER A 1 110 ? 10.445 -8.131 3.532 1.00 94.50 110 SER A C 1
ATOM 797 O O . SER A 1 110 ? 10.113 -7.672 2.439 1.00 94.50 110 SER A O 1
ATOM 799 N N . LEU A 1 111 ? 10.393 -7.436 4.667 1.00 94.50 111 LEU A N 1
ATOM 800 C CA . LEU A 1 111 ? 10.042 -6.027 4.762 1.00 94.50 111 LEU A CA 1
ATOM 801 C C . LEU A 1 111 ? 11.225 -5.260 5.342 1.00 94.50 111 LEU A C 1
ATOM 803 O O . LEU A 1 111 ? 11.732 -5.612 6.410 1.00 94.50 111 LEU A O 1
ATOM 807 N N . ARG A 1 112 ? 11.636 -4.187 4.671 1.00 91.56 112 ARG A N 1
ATOM 808 C CA . ARG A 1 112 ? 12.673 -3.279 5.154 1.00 91.56 112 ARG A CA 1
ATOM 809 C C . ARG A 1 112 ? 12.150 -1.855 5.160 1.00 91.56 112 ARG A C 1
ATOM 811 O O . ARG A 1 112 ? 11.912 -1.248 4.124 1.00 91.56 112 ARG A O 1
ATOM 818 N N . GLN A 1 113 ? 11.965 -1.308 6.351 1.00 83.69 113 GLN A N 1
ATOM 819 C CA . GLN A 1 113 ? 11.542 0.075 6.500 1.00 83.69 113 GLN A CA 1
ATOM 820 C C . GLN A 1 113 ? 12.668 1.011 6.041 1.00 83.69 113 GLN A C 1
ATOM 822 O O . GLN A 1 113 ? 13.797 0.894 6.523 1.00 83.69 113 GLN A O 1
ATOM 827 N N . TYR A 1 114 ? 12.372 1.938 5.127 1.00 79.38 114 TYR A N 1
ATOM 828 C CA . TYR A 1 114 ? 13.366 2.902 4.635 1.00 79.38 114 TYR A CA 1
ATOM 829 C C . TYR A 1 114 ? 13.167 4.325 5.161 1.00 79.38 114 TYR A C 1
ATOM 831 O O . TYR A 1 114 ? 14.118 5.104 5.160 1.00 79.38 114 TYR A O 1
ATOM 839 N N . SER A 1 115 ? 11.971 4.673 5.643 1.00 73.44 115 SER A N 1
ATOM 840 C CA . SER A 1 115 ? 11.683 5.975 6.252 1.00 73.44 115 SER A CA 1
ATOM 841 C C . SER A 1 115 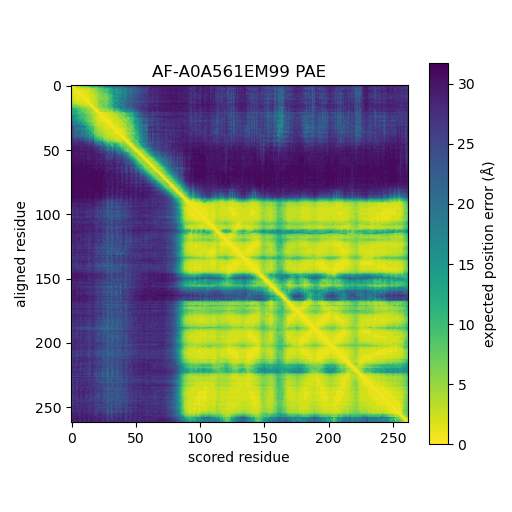? 11.087 5.807 7.646 1.00 73.44 115 SER A C 1
ATOM 843 O O . SER A 1 115 ? 10.487 4.787 7.984 1.00 73.44 115 SER A O 1
ATOM 845 N N . LYS A 1 116 ? 11.261 6.815 8.505 1.00 78.25 116 LYS A N 1
ATOM 846 C CA . LYS A 1 116 ? 10.579 6.836 9.801 1.00 78.25 116 LYS A CA 1
ATOM 847 C C . LYS A 1 116 ? 9.077 6.995 9.560 1.00 78.25 116 LYS A C 1
ATOM 849 O O . LYS A 1 116 ? 8.672 7.842 8.771 1.00 78.25 116 LYS A O 1
ATOM 854 N N . VAL A 1 117 ? 8.269 6.240 10.304 1.00 87.75 117 VAL A N 1
ATOM 855 C CA . VAL A 1 117 ? 6.810 6.411 10.295 1.00 87.75 117 VAL A CA 1
ATOM 856 C C . VAL A 1 117 ? 6.458 7.851 10.601 1.00 87.75 117 VAL A C 1
ATOM 858 O O . VAL A 1 117 ? 6.913 8.418 11.600 1.00 87.75 117 VAL A O 1
ATOM 861 N N . THR A 1 118 ? 5.631 8.419 9.736 1.00 87.12 118 THR A N 1
ATOM 862 C CA . THR A 1 118 ? 5.090 9.755 9.928 1.00 87.12 118 THR A CA 1
ATOM 863 C C . THR A 1 118 ? 3.722 9.614 10.563 1.00 87.12 118 THR A C 1
ATOM 865 O O . THR A 1 118 ? 2.826 9.012 9.983 1.00 87.12 118 THR A O 1
ATOM 868 N N . VAL A 1 119 ? 3.572 10.155 11.770 1.00 87.56 119 VAL A N 1
ATOM 869 C CA . VAL A 1 119 ? 2.304 10.183 12.501 1.00 87.56 119 VAL A CA 1
ATOM 870 C C . VAL A 1 119 ? 1.880 11.636 12.644 1.00 87.56 119 VAL A C 1
ATOM 872 O O . VAL A 1 119 ? 2.647 12.476 13.115 1.00 87.56 119 VAL A O 1
ATOM 875 N N . SER A 1 120 ? 0.657 11.927 12.229 1.00 86.94 120 SER A N 1
ATOM 876 C CA . SER A 1 120 ? -0.021 13.206 12.409 1.00 86.94 120 SER A CA 1
ATOM 877 C C . SER A 1 120 ? -1.378 12.977 13.074 1.00 86.94 120 SER A C 1
ATOM 879 O O . SER A 1 120 ? -1.786 11.834 13.267 1.00 86.94 120 SER A O 1
ATOM 881 N N . ALA A 1 121 ? -2.095 14.054 13.403 1.00 84.31 121 ALA A N 1
ATOM 882 C CA . ALA A 1 121 ? -3.392 13.963 14.079 1.00 84.31 121 ALA A CA 1
ATOM 883 C C . ALA A 1 121 ? -4.434 13.110 13.327 1.00 84.31 121 ALA A C 1
ATOM 885 O O . ALA A 1 121 ? -5.315 12.539 13.960 1.00 84.31 121 ALA A O 1
ATOM 886 N N . HIS A 1 122 ? -4.332 13.015 11.997 1.00 88.44 122 HIS A N 1
ATOM 887 C CA . HIS A 1 122 ? -5.332 12.346 11.157 1.00 88.44 122 HIS A CA 1
ATOM 888 C C . HIS A 1 122 ? -4.742 11.339 10.177 1.00 88.44 122 HIS A C 1
ATOM 890 O O . HIS A 1 122 ? -5.492 10.735 9.417 1.00 88.44 122 HIS A O 1
ATOM 896 N N . THR A 1 123 ? -3.420 11.180 10.148 1.00 90.94 123 THR A N 1
ATOM 897 C CA . THR A 1 123 ? -2.758 10.341 9.148 1.00 90.94 123 THR A CA 1
ATOM 898 C C . THR A 1 123 ? -1.542 9.656 9.742 1.00 90.94 123 THR A C 1
ATOM 900 O O . THR A 1 123 ? -0.702 10.319 10.359 1.00 90.94 123 THR A O 1
ATOM 903 N N . ILE A 1 124 ? -1.427 8.352 9.505 1.00 93.44 124 ILE A N 1
ATOM 904 C CA . ILE A 1 124 ? -0.202 7.579 9.699 1.00 93.44 124 ILE A CA 1
ATOM 905 C C . ILE A 1 124 ? 0.282 7.106 8.334 1.00 93.44 124 ILE A C 1
ATOM 907 O O . ILE A 1 124 ? -0.475 6.476 7.602 1.00 93.44 124 ILE A O 1
ATOM 911 N N . THR A 1 125 ? 1.551 7.357 8.027 1.00 92.75 125 THR A N 1
ATOM 912 C CA . THR A 1 125 ? 2.198 6.906 6.793 1.00 92.75 125 THR A CA 1
ATOM 913 C C . THR A 1 125 ? 3.408 6.040 7.129 1.00 92.75 125 THR A C 1
ATOM 915 O O . THR A 1 125 ? 4.261 6.428 7.938 1.00 92.75 125 THR A O 1
ATOM 918 N N . PHE A 1 126 ? 3.460 4.857 6.523 1.00 93.81 126 PHE A N 1
ATOM 919 C CA . PHE A 1 126 ? 4.501 3.850 6.686 1.00 93.81 126 PHE A CA 1
ATOM 920 C C . PHE A 1 126 ? 5.031 3.431 5.316 1.00 93.81 126 PHE A C 1
ATOM 922 O O . PHE A 1 126 ? 4.284 2.873 4.512 1.00 93.81 126 PHE A O 1
ATOM 929 N N . ASP A 1 127 ? 6.324 3.649 5.086 1.00 92.88 127 ASP A N 1
ATOM 930 C CA . ASP A 1 127 ? 6.958 3.356 3.805 1.00 92.88 127 ASP A CA 1
ATOM 931 C C . ASP A 1 127 ? 7.977 2.220 3.963 1.00 92.88 127 ASP A C 1
ATOM 933 O O . ASP A 1 127 ? 8.813 2.224 4.879 1.00 92.88 127 ASP A O 1
ATOM 937 N N . VAL A 1 128 ? 7.910 1.228 3.075 1.00 94.44 128 VAL A N 1
ATOM 938 C CA . VAL A 1 128 ? 8.657 -0.024 3.220 1.00 94.44 128 VAL A CA 1
ATOM 939 C C . VAL A 1 128 ? 9.085 -0.616 1.884 1.00 94.44 128 VAL A C 1
ATOM 941 O O . VAL A 1 128 ? 8.356 -0.587 0.896 1.00 94.44 128 VAL A O 1
ATOM 944 N N . GLU A 1 129 ? 10.295 -1.162 1.853 1.00 95.00 129 GLU A N 1
ATOM 945 C CA . GLU A 1 129 ? 10.767 -2.045 0.795 1.00 95.00 129 GLU A CA 1
ATOM 946 C C . GLU A 1 129 ? 10.186 -3.433 1.040 1.00 95.00 129 GLU A C 1
ATOM 948 O O . GLU A 1 129 ? 10.393 -4.029 2.099 1.00 95.00 129 GLU A O 1
ATOM 953 N N . TYR A 1 130 ? 9.469 -3.946 0.055 1.00 95.88 130 TYR A N 1
ATOM 954 C CA . TYR A 1 130 ? 8.969 -5.307 0.024 1.00 95.88 130 TYR A CA 1
ATOM 955 C C . TYR A 1 130 ? 9.806 -6.130 -0.950 1.00 95.88 130 TYR A C 1
ATOM 957 O O . TYR A 1 130 ? 9.953 -5.754 -2.114 1.00 95.88 130 TYR A O 1
ATOM 965 N N . ASP A 1 131 ? 10.318 -7.267 -0.490 1.00 96.00 131 ASP A N 1
ATOM 966 C CA . ASP A 1 131 ? 11.039 -8.226 -1.323 1.00 96.00 131 ASP A CA 1
ATOM 967 C C . ASP A 1 131 ? 10.405 -9.615 -1.196 1.00 96.00 131 ASP A C 1
ATOM 969 O O . ASP A 1 131 ? 10.364 -10.201 -0.114 1.00 96.00 131 ASP A O 1
ATOM 973 N N . ASP A 1 132 ? 9.907 -10.137 -2.313 1.00 95.50 132 ASP A N 1
ATOM 974 C CA . ASP A 1 132 ? 9.376 -11.496 -2.473 1.00 95.50 132 ASP A CA 1
ATOM 975 C C . ASP A 1 132 ? 10.424 -12.496 -2.998 1.00 95.50 132 ASP A C 1
ATOM 977 O O . ASP A 1 132 ? 10.090 -13.638 -3.315 1.00 95.50 132 ASP A O 1
ATOM 981 N N . GLY A 1 133 ? 11.682 -12.069 -3.143 1.00 94.31 133 GLY A N 1
ATOM 982 C CA . GLY A 1 133 ? 12.768 -12.848 -3.729 1.00 94.31 133 GLY A CA 1
ATOM 983 C C . GLY A 1 133 ? 12.750 -12.913 -5.261 1.00 94.31 133 GLY A C 1
ATOM 984 O O . GLY A 1 133 ? 13.577 -13.616 -5.842 1.00 94.31 133 GLY A O 1
ATOM 985 N N . GLN A 1 134 ? 11.841 -12.203 -5.940 1.00 90.12 134 GLN A N 1
ATOM 986 C CA . GLN A 1 134 ? 11.609 -12.296 -7.389 1.00 90.12 134 GLN A CA 1
ATOM 987 C C . GLN A 1 134 ? 11.918 -10.981 -8.118 1.00 90.12 134 GLN A C 1
ATOM 989 O O . GLN A 1 134 ? 11.019 -10.273 -8.549 1.00 90.12 134 GLN A O 1
ATOM 994 N N . GLY A 1 135 ? 13.190 -10.653 -8.341 1.00 85.94 135 GLY A N 1
ATOM 995 C CA . GLY A 1 135 ? 13.553 -9.459 -9.127 1.00 85.94 135 GLY A CA 1
ATOM 996 C C . GLY A 1 135 ? 13.756 -8.186 -8.299 1.00 85.94 135 GLY A C 1
ATOM 997 O O . GLY A 1 135 ? 13.546 -7.088 -8.807 1.00 85.94 135 GLY A O 1
ATOM 998 N N . GLY A 1 136 ? 14.188 -8.342 -7.041 1.00 90.69 136 GLY A N 1
ATOM 999 C CA . GLY A 1 136 ? 14.676 -7.264 -6.169 1.00 90.69 136 GLY A CA 1
ATOM 1000 C C . GLY A 1 136 ? 13.570 -6.441 -5.502 1.00 90.69 136 GLY A C 1
ATOM 1001 O O . GLY A 1 136 ? 12.440 -6.461 -5.971 1.00 90.69 136 GLY A O 1
ATOM 1002 N N . PRO A 1 137 ? 13.853 -5.715 -4.414 1.00 94.31 137 PRO A N 1
ATOM 1003 C CA . PRO A 1 137 ? 12.823 -5.053 -3.616 1.00 94.31 137 PRO A CA 1
ATOM 1004 C C . PRO A 1 137 ? 12.003 -4.037 -4.424 1.00 94.31 137 PRO A C 1
ATOM 1006 O O . PRO A 1 137 ? 12.457 -3.507 -5.440 1.00 94.31 137 PRO A O 1
ATOM 1009 N N . VAL A 1 138 ? 10.798 -3.737 -3.944 1.00 96.19 138 VAL A N 1
ATOM 1010 C CA . VAL A 1 138 ? 9.948 -2.656 -4.457 1.00 96.19 138 VAL A CA 1
ATOM 1011 C C . VAL A 1 138 ? 9.417 -1.790 -3.320 1.00 96.19 138 VAL A C 1
ATOM 1013 O O . VAL A 1 138 ? 9.300 -2.245 -2.185 1.00 96.19 138 VAL A O 1
ATOM 1016 N N . ALA A 1 139 ? 9.054 -0.549 -3.622 1.00 95.50 139 ALA A N 1
ATOM 1017 C CA . ALA A 1 139 ? 8.456 0.367 -2.666 1.00 95.50 139 ALA A CA 1
ATOM 1018 C C . ALA A 1 139 ? 6.959 0.087 -2.480 1.00 95.50 139 ALA A C 1
ATOM 1020 O O . ALA A 1 139 ? 6.207 -0.047 -3.459 1.00 95.50 139 ALA A O 1
ATOM 1021 N N . VAL A 1 140 ? 6.551 0.040 -1.213 1.00 96.31 140 VAL A N 1
ATOM 1022 C CA . VAL A 1 140 ? 5.172 -0.060 -0.743 1.00 96.31 140 VAL A CA 1
ATOM 1023 C C . VAL A 1 140 ? 4.931 1.034 0.297 1.00 96.31 140 VAL A C 1
ATOM 1025 O O . VAL A 1 140 ? 5.716 1.199 1.230 1.00 96.31 140 VAL A O 1
ATOM 1028 N N . TRP A 1 141 ? 3.823 1.754 0.160 1.00 94.94 141 TRP A N 1
ATOM 1029 C CA . TRP A 1 141 ? 3.347 2.731 1.134 1.00 94.94 141 TRP A CA 1
ATOM 1030 C C . 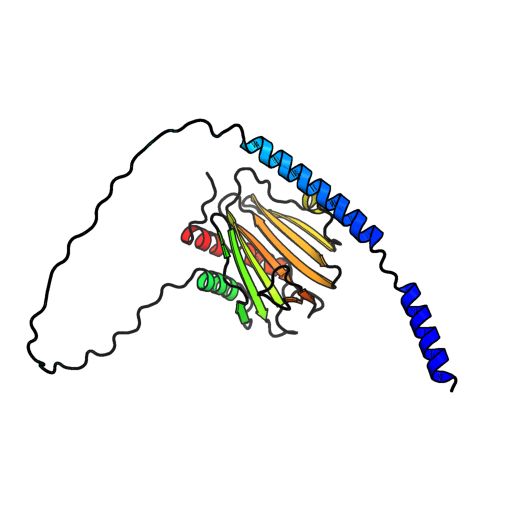TRP A 1 141 ? 2.035 2.254 1.727 1.00 94.94 141 TRP A C 1
ATOM 1032 O O . TRP A 1 141 ? 1.144 1.801 1.007 1.00 94.94 141 TRP A O 1
ATOM 1042 N N . VAL A 1 142 ? 1.916 2.394 3.039 1.00 96.56 142 VAL A N 1
ATOM 1043 C CA . VAL A 1 142 ? 0.678 2.181 3.778 1.00 96.56 142 VAL A CA 1
ATOM 1044 C C . VAL A 1 142 ? 0.297 3.501 4.423 1.00 96.56 142 VAL A C 1
ATOM 1046 O O . VAL A 1 142 ? 1.070 4.076 5.192 1.00 96.56 142 VAL A O 1
ATOM 1049 N N . THR A 1 143 ? -0.904 3.975 4.126 1.00 96.00 143 THR A N 1
ATOM 1050 C CA . THR A 1 143 ? -1.469 5.184 4.713 1.00 96.00 143 THR A CA 1
ATOM 1051 C C . THR A 1 143 ? -2.769 4.839 5.425 1.00 96.00 143 THR A C 1
ATOM 1053 O O . THR A 1 143 ? -3.653 4.202 4.858 1.00 96.00 143 THR A O 1
ATOM 1056 N N . LEU A 1 144 ? -2.870 5.250 6.686 1.00 96.00 144 LEU A N 1
ATOM 1057 C CA . LEU A 1 144 ? -4.090 5.185 7.483 1.00 96.00 144 LEU A CA 1
ATOM 1058 C C . LEU A 1 144 ? -4.575 6.609 7.697 1.00 96.00 144 LEU A C 1
ATOM 1060 O O . LEU A 1 144 ? -3.820 7.423 8.227 1.00 96.00 144 LEU A O 1
ATOM 1064 N N . GLU A 1 145 ? -5.811 6.909 7.317 1.00 92.62 145 GLU A N 1
ATOM 1065 C CA . GLU A 1 145 ? -6.394 8.241 7.473 1.00 92.62 145 GLU A CA 1
ATOM 1066 C C . GLU A 1 145 ? -7.672 8.186 8.306 1.00 92.62 145 GLU A C 1
ATOM 1068 O O . GLU A 1 145 ? -8.538 7.340 8.081 1.00 92.62 145 GLU A O 1
ATOM 1073 N N . SER A 1 146 ? -7.834 9.117 9.246 1.00 89.50 146 SER A N 1
ATOM 1074 C CA . SER A 1 146 ? -9.144 9.366 9.849 1.00 89.50 146 SER A CA 1
ATOM 1075 C C . SER A 1 146 ? -10.118 9.791 8.752 1.00 89.50 146 SER A C 1
ATOM 1077 O O . SER A 1 146 ? -9.813 10.677 7.946 1.00 89.50 146 SER A O 1
ATOM 1079 N N . ARG A 1 147 ? -11.312 9.191 8.728 1.00 80.38 147 ARG A N 1
ATOM 1080 C CA . ARG A 1 147 ? -12.361 9.603 7.794 1.00 80.38 147 ARG A CA 1
ATOM 1081 C C . ARG A 1 147 ? -12.720 11.069 8.046 1.00 80.38 147 ARG A C 1
ATOM 1083 O O . ARG A 1 147 ? -12.969 11.461 9.184 1.00 80.38 147 ARG A O 1
ATOM 1090 N N . ARG A 1 148 ? -12.754 11.880 6.985 1.00 69.62 148 ARG A N 1
ATOM 1091 C CA . ARG A 1 148 ? -13.296 13.242 7.072 1.00 69.62 148 ARG A CA 1
ATOM 1092 C C . ARG A 1 148 ? -14.824 13.168 7.069 1.00 69.62 148 ARG A C 1
ATOM 1094 O O . ARG A 1 148 ? -15.365 12.503 6.187 1.00 69.62 148 ARG A O 1
ATOM 1101 N N . PRO A 1 149 ? -15.524 13.898 7.949 1.00 59.59 149 PRO A N 1
ATOM 1102 C CA . PRO A 1 149 ? -16.983 13.822 8.070 1.00 59.59 149 PRO A CA 1
ATOM 1103 C C . PRO A 1 149 ? -17.730 14.277 6.804 1.00 59.59 149 PRO A C 1
ATOM 1105 O O . PRO A 1 149 ? -18.888 13.934 6.600 1.00 59.59 149 PRO A O 1
ATOM 1108 N N . THR A 1 150 ? -17.067 15.031 5.925 1.00 59.97 150 THR A N 1
ATOM 1109 C CA . THR A 1 150 ? -17.640 15.588 4.687 1.00 59.97 150 THR A CA 1
ATOM 1110 C C . THR A 1 150 ? -16.985 15.057 3.410 1.00 59.97 150 THR A C 1
ATOM 1112 O O . THR A 1 150 ? -17.294 15.536 2.321 1.00 59.97 150 THR A O 1
ATOM 1115 N N . GLY A 1 151 ? -16.055 14.104 3.522 1.00 60.44 151 GLY A N 1
ATOM 1116 C CA . GLY A 1 151 ? -15.348 13.550 2.372 1.00 60.44 151 GLY A CA 1
ATOM 1117 C C . GLY A 1 151 ? -16.106 12.376 1.768 1.00 60.44 151 GLY A C 1
ATOM 1118 O O . GLY A 1 151 ? -16.116 11.296 2.356 1.00 60.44 151 GLY A O 1
ATOM 1119 N N . GLU A 1 152 ? -16.701 12.574 0.593 1.00 67.12 152 GLU A N 1
ATOM 1120 C CA . GLU A 1 152 ? -17.099 11.459 -0.269 1.00 67.12 152 GLU A CA 1
ATOM 1121 C C . GLU A 1 152 ? -15.857 10.627 -0.619 1.00 67.12 152 GLU A C 1
ATOM 1123 O O . GLU A 1 152 ? -14.760 11.177 -0.794 1.00 67.12 152 GLU A O 1
ATOM 1128 N N . ALA A 1 153 ? -16.003 9.299 -0.640 1.00 68.38 153 ALA A N 1
ATOM 1129 C CA . ALA A 1 153 ? -14.910 8.433 -1.050 1.00 68.38 153 ALA A CA 1
ATOM 1130 C C . ALA A 1 153 ? -14.530 8.789 -2.499 1.00 68.38 153 ALA A C 1
ATOM 1132 O O . ALA A 1 153 ? -15.415 9.012 -3.323 1.00 68.38 153 ALA A O 1
ATOM 1133 N N . PRO A 1 154 ? -13.234 8.895 -2.827 1.00 71.06 154 PRO A N 1
ATOM 1134 C CA . PRO A 1 154 ? -12.817 9.217 -4.180 1.00 71.06 154 PRO A CA 1
ATOM 1135 C C . PRO A 1 154 ? -13.204 8.077 -5.125 1.00 71.06 154 PRO A C 1
ATOM 1137 O O . PRO A 1 154 ? -12.526 7.055 -5.153 1.00 71.06 154 PRO A O 1
ATOM 1140 N N . ASP A 1 155 ? -14.258 8.258 -5.913 1.00 77.50 155 ASP A N 1
ATOM 1141 C CA . ASP A 1 155 ? -14.662 7.306 -6.947 1.00 77.50 155 ASP A CA 1
ATOM 1142 C C . ASP A 1 155 ? -13.735 7.356 -8.177 1.00 77.50 155 ASP A C 1
ATOM 1144 O O . ASP A 1 155 ? -12.851 8.216 -8.325 1.00 77.50 155 ASP A O 1
ATOM 1148 N N . CYS A 1 156 ? -13.908 6.391 -9.080 1.00 81.25 156 CYS A N 1
ATOM 1149 C CA . CYS A 1 156 ? -13.116 6.344 -10.302 1.00 81.25 156 CYS A CA 1
ATOM 1150 C C . CYS A 1 156 ? -13.425 7.489 -11.279 1.00 81.25 156 CYS A C 1
ATOM 1152 O O . CYS A 1 156 ? -12.538 7.854 -12.059 1.00 81.25 156 CYS A O 1
ATOM 1154 N N . GLU A 1 157 ? -14.627 8.069 -11.232 1.00 72.69 157 GLU A N 1
ATOM 1155 C CA . GLU A 1 157 ? -15.060 9.159 -12.114 1.00 72.69 157 GLU A CA 1
ATOM 1156 C C . GLU A 1 157 ? -14.332 10.471 -11.785 1.00 72.69 157 GLU A C 1
ATOM 1158 O O . GLU A 1 157 ? -13.683 11.066 -12.646 1.00 72.69 157 GLU A O 1
ATOM 1163 N N . ASN A 1 158 ? -14.324 10.872 -10.518 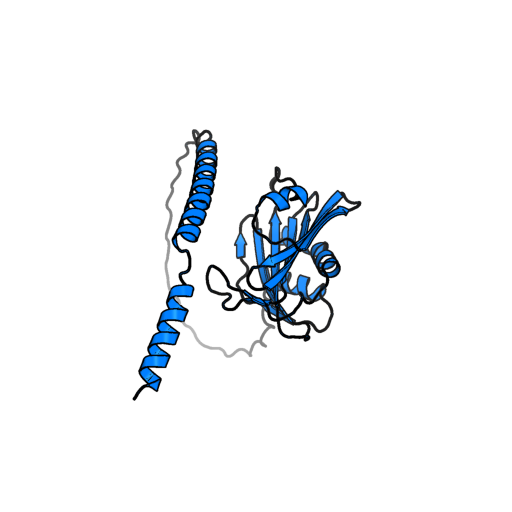1.00 65.44 158 ASN A N 1
ATOM 1164 C CA . ASN A 1 158 ? -13.672 12.078 -10.014 1.00 65.44 158 ASN A CA 1
ATOM 1165 C C . ASN A 1 158 ? -12.148 11.950 -10.002 1.00 65.44 158 ASN A C 1
ATOM 1167 O O . ASN A 1 158 ? -11.417 12.938 -10.132 1.00 65.44 158 ASN A O 1
ATOM 1171 N N . ALA A 1 159 ? -11.633 10.724 -9.889 1.00 59.50 159 ALA A N 1
ATOM 1172 C CA . ALA A 1 159 ? -10.204 10.492 -9.970 1.00 59.50 159 ALA A CA 1
ATOM 1173 C C . ALA A 1 159 ? -9.658 10.847 -11.374 1.00 59.50 159 ALA A C 1
ATOM 1175 O O . ALA A 1 159 ? -8.493 11.255 -11.476 1.00 59.50 159 ALA A O 1
ATOM 1176 N N . LEU A 1 160 ? -10.461 10.724 -12.444 1.00 54.09 160 LEU A N 1
ATOM 1177 C CA . LEU A 1 160 ? -10.088 11.016 -13.841 1.00 54.09 160 LEU A CA 1
ATOM 1178 C C . LEU A 1 160 ? -9.840 12.503 -14.126 1.00 54.09 160 LEU A C 1
ATOM 1180 O O . LEU A 1 160 ? -8.978 12.818 -14.947 1.00 54.09 160 LEU A O 1
ATOM 1184 N N . GLU A 1 161 ? -10.482 13.414 -13.398 1.00 49.69 161 GLU A N 1
ATOM 1185 C CA . GLU A 1 161 ? -10.393 14.857 -13.666 1.00 49.69 161 GLU A CA 1
AT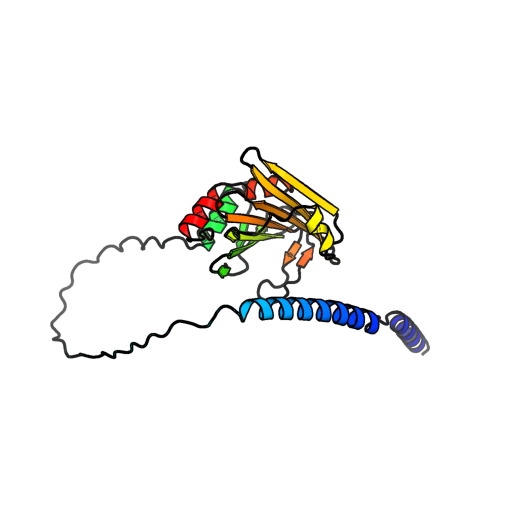OM 1186 C C . GLU A 1 161 ? -9.084 15.519 -13.194 1.00 49.69 161 GLU A C 1
ATOM 1188 O O . GLU A 1 161 ? -8.751 16.629 -13.618 1.00 49.69 161 GLU A O 1
ATOM 1193 N N . ALA A 1 162 ? -8.297 14.845 -12.347 1.00 50.50 162 ALA A N 1
ATOM 1194 C CA . ALA A 1 162 ? -7.071 15.409 -11.773 1.00 50.50 162 ALA A CA 1
ATOM 1195 C C . ALA A 1 162 ? -5.869 15.475 -12.743 1.00 50.50 162 ALA A C 1
ATOM 1197 O O . ALA A 1 162 ? -4.847 16.057 -12.390 1.00 50.50 162 ALA A O 1
ATOM 1198 N N . GLY A 1 163 ? -5.986 14.936 -13.964 1.00 45.88 163 GLY A N 1
ATOM 1199 C CA . GLY A 1 163 ? -5.041 15.178 -15.065 1.00 45.88 163 GLY A CA 1
ATOM 1200 C C . GLY A 1 163 ? -3.604 14.673 -14.877 1.00 45.88 163 GLY A C 1
ATOM 1201 O O . GLY A 1 163 ? -2.732 15.122 -15.615 1.00 45.88 163 GLY A O 1
ATOM 1202 N N . ASP A 1 164 ? -3.339 13.785 -13.913 1.00 49.22 164 ASP A N 1
ATOM 1203 C CA . ASP A 1 164 ? -1.963 13.507 -13.462 1.00 49.22 164 ASP A CA 1
ATOM 1204 C C . ASP A 1 164 ? -1.418 12.114 -13.813 1.00 49.22 164 ASP A C 1
ATOM 1206 O O . ASP A 1 164 ? -0.370 11.715 -13.316 1.00 49.22 164 ASP A O 1
ATOM 1210 N N . ILE A 1 165 ? -2.123 11.308 -14.613 1.00 50.16 165 ILE A N 1
ATOM 1211 C CA . ILE A 1 165 ? -1.693 9.921 -14.838 1.00 50.16 165 ILE A CA 1
ATOM 1212 C C . ILE A 1 165 ? -2.249 9.368 -16.145 1.00 50.16 165 ILE A C 1
ATOM 1214 O O . ILE A 1 165 ? -3.467 9.296 -16.313 1.00 50.16 165 ILE A O 1
ATOM 1218 N N . ASP A 1 166 ? -1.351 8.936 -17.034 1.00 49.22 166 ASP A N 1
ATOM 1219 C CA . ASP A 1 166 ? -1.646 8.034 -18.151 1.00 49.22 166 ASP A CA 1
ATOM 1220 C C . ASP A 1 166 ? -2.285 6.764 -17.565 1.00 49.22 166 ASP A C 1
ATOM 1222 O O . ASP A 1 166 ? -1.612 5.854 -17.070 1.00 49.22 166 ASP A O 1
ATOM 1226 N N . ARG A 1 167 ? -3.618 6.744 -17.471 1.00 59.66 167 ARG A N 1
ATOM 1227 C CA . ARG A 1 167 ? -4.327 5.726 -16.692 1.00 59.66 167 ARG A CA 1
ATOM 1228 C C . ARG A 1 167 ? -4.451 4.429 -17.469 1.00 59.66 167 ARG A C 1
ATOM 1230 O O . ARG A 1 167 ? -5.155 4.354 -18.469 1.00 59.66 167 ARG A O 1
ATOM 1237 N N . LEU A 1 168 ? -3.854 3.375 -16.918 1.00 62.25 168 LEU A N 1
ATOM 1238 C CA . LEU A 1 168 ? -4.066 2.010 -17.392 1.00 62.25 168 LEU A CA 1
ATOM 1239 C C . LEU A 1 168 ? -5.438 1.457 -16.962 1.00 62.25 168 LEU A C 1
ATOM 1241 O O . LEU A 1 168 ? -6.043 0.725 -17.739 1.00 62.25 168 LEU A O 1
ATOM 1245 N N . SER A 1 169 ? -5.939 1.775 -15.754 1.00 81.12 169 SER A N 1
ATOM 1246 C CA . SER A 1 169 ? -7.297 1.393 -15.304 1.00 81.12 169 SER A CA 1
ATOM 1247 C C . SER A 1 169 ? -7.677 1.978 -13.933 1.00 81.12 169 SER A C 1
ATOM 1249 O O . SER A 1 169 ? -6.809 2.154 -13.079 1.00 81.12 169 SER A O 1
ATOM 1251 N N . CYS A 1 170 ? -8.974 2.167 -13.680 1.00 87.31 170 CYS A N 1
ATOM 1252 C CA . CYS A 1 170 ? -9.555 2.370 -12.348 1.00 87.31 170 CYS A CA 1
ATOM 1253 C C . CYS A 1 170 ? -10.758 1.433 -12.185 1.00 87.31 170 CYS A C 1
ATOM 1255 O O . CYS A 1 170 ? -11.483 1.215 -13.158 1.00 87.31 170 CYS A O 1
ATOM 1257 N N . LYS A 1 171 ? -10.933 0.848 -11.000 1.00 86.75 171 LYS A N 1
ATOM 1258 C CA . LYS A 1 171 ? -12.115 0.066 -10.629 1.00 86.75 171 LYS A CA 1
ATOM 1259 C C . LYS A 1 171 ? -12.552 0.450 -9.226 1.00 86.75 171 LYS A C 1
ATOM 1261 O O . LYS A 1 171 ? -11.721 0.465 -8.324 1.00 86.75 171 LYS A O 1
ATOM 1266 N N . ASP A 1 172 ? -13.833 0.691 -9.054 1.00 88.25 172 ASP A N 1
ATOM 1267 C CA . ASP A 1 172 ? -14.488 0.880 -7.773 1.00 88.25 172 ASP A CA 1
ATOM 1268 C C . ASP A 1 172 ? -15.529 -0.221 -7.537 1.00 88.25 172 ASP A C 1
ATOM 1270 O O . ASP A 1 172 ? -16.052 -0.848 -8.463 1.00 88.25 172 ASP A O 1
ATOM 1274 N N . ALA A 1 173 ? -15.766 -0.526 -6.269 1.00 87.88 173 ALA A N 1
ATOM 1275 C CA . ALA A 1 173 ? -16.780 -1.462 -5.821 1.00 87.88 173 ALA A CA 1
ATOM 1276 C C . ALA A 1 173 ? -17.274 -1.044 -4.439 1.00 87.88 173 ALA A C 1
ATOM 1278 O O . ALA A 1 173 ? -16.515 -0.505 -3.639 1.00 87.88 173 ALA A O 1
ATOM 1279 N N . VAL A 1 174 ? -18.533 -1.351 -4.147 1.00 88.06 174 VAL A N 1
ATOM 1280 C CA . VAL A 1 174 ? -19.094 -1.214 -2.803 1.00 88.06 174 VAL A CA 1
ATOM 1281 C C . VAL A 1 174 ? -19.324 -2.620 -2.267 1.00 88.06 174 VAL A C 1
ATOM 1283 O O . VAL A 1 174 ? -19.998 -3.434 -2.906 1.00 88.06 174 VAL A O 1
ATOM 1286 N N . THR A 1 175 ? -18.737 -2.936 -1.120 1.00 87.12 175 THR A N 1
ATOM 1287 C CA . THR A 1 175 ? -18.913 -4.235 -0.463 1.00 87.12 175 THR A CA 1
ATOM 1288 C C . THR A 1 175 ? -20.299 -4.344 0.182 1.00 87.12 175 THR A C 1
ATOM 1290 O O . THR A 1 175 ? -21.043 -3.370 0.306 1.00 87.12 175 THR A O 1
ATOM 1293 N N . THR A 1 176 ? -20.686 -5.542 0.625 1.00 87.25 176 THR A N 1
ATOM 1294 C CA . THR A 1 176 ? -22.011 -5.776 1.234 1.00 87.25 176 THR A CA 1
ATOM 1295 C C . THR A 1 176 ? -22.231 -5.018 2.546 1.00 87.25 176 THR A C 1
ATOM 1297 O O . THR A 1 176 ? -23.367 -4.718 2.899 1.00 87.25 176 THR A O 1
ATOM 1300 N N . ASP A 1 177 ? -21.157 -4.710 3.270 1.00 86.31 177 ASP A N 1
ATOM 1301 C CA . ASP A 1 177 ? -21.128 -3.863 4.468 1.00 86.31 177 ASP A CA 1
ATOM 1302 C C . ASP A 1 177 ? -21.146 -2.358 4.141 1.00 86.31 177 ASP A C 1
ATOM 1304 O O . ASP A 1 177 ? -21.213 -1.523 5.042 1.00 86.31 177 ASP A O 1
ATOM 1308 N N . GLY A 1 178 ? -21.163 -2.000 2.853 1.00 85.94 178 GLY A N 1
ATOM 1309 C CA . GLY A 1 178 ? -21.231 -0.621 2.390 1.00 85.94 178 GLY A CA 1
ATOM 1310 C C . GLY A 1 178 ? -19.898 0.114 2.460 1.00 85.94 178 GLY A C 1
ATOM 1311 O O . GLY A 1 178 ? -19.922 1.340 2.555 1.00 85.94 178 GLY A O 1
ATOM 1312 N N . THR A 1 179 ? -18.782 -0.620 2.456 1.00 89.38 179 THR A N 1
ATOM 1313 C CA . THR A 1 179 ? -17.434 -0.065 2.353 1.00 89.38 179 THR A CA 1
ATOM 1314 C C . THR A 1 179 ? -17.087 0.172 0.885 1.00 89.38 179 THR A C 1
ATOM 1316 O O . THR A 1 179 ? -17.257 -0.723 0.054 1.00 89.38 179 THR A O 1
ATOM 1319 N N . ASP A 1 180 ? -16.574 1.362 0.572 1.00 91.62 180 ASP A N 1
ATOM 1320 C CA . ASP A 1 180 ? -16.097 1.679 -0.772 1.00 91.62 180 ASP A CA 1
ATOM 1321 C C . ASP A 1 180 ? -14.657 1.183 -0.953 1.00 91.62 180 ASP A C 1
ATOM 1323 O O . ASP A 1 180 ? -13.766 1.461 -0.144 1.00 91.62 180 ASP A O 1
ATOM 1327 N N . VAL A 1 181 ? -14.422 0.445 -2.033 1.00 92.00 181 VAL A N 1
ATOM 1328 C CA . VAL A 1 181 ? -13.114 -0.085 -2.417 1.00 92.00 181 VAL A CA 1
ATOM 1329 C C . VAL A 1 181 ? -12.739 0.493 -3.764 1.00 92.00 181 VAL A C 1
ATOM 1331 O O . VAL A 1 181 ? -13.481 0.351 -4.732 1.00 92.00 181 VAL A O 1
ATOM 1334 N N . VAL A 1 182 ? -11.568 1.116 -3.840 1.00 92.25 182 VAL A N 1
ATOM 1335 C CA . VAL A 1 182 ? -11.085 1.783 -5.049 1.00 92.25 182 VAL A CA 1
ATOM 1336 C C . VAL A 1 182 ? -9.706 1.251 -5.385 1.00 92.25 182 VAL A C 1
ATOM 1338 O O . VAL A 1 182 ? -8.783 1.304 -4.578 1.00 92.25 182 VAL A O 1
ATOM 1341 N N . VAL A 1 183 ? -9.558 0.736 -6.599 1.00 93.12 183 VAL A N 1
ATOM 1342 C CA . VAL A 1 183 ? -8.315 0.165 -7.106 1.00 93.12 183 VAL A CA 1
ATOM 1343 C C . VAL A 1 183 ? -7.889 0.933 -8.345 1.00 93.12 183 VAL A C 1
ATOM 1345 O O . VAL A 1 183 ? -8.533 0.877 -9.398 1.00 93.12 183 VAL A O 1
ATOM 1348 N N . LYS A 1 184 ? -6.763 1.635 -8.245 1.00 91.62 184 LYS A N 1
ATOM 1349 C CA . LYS A 1 184 ? -6.183 2.409 -9.343 1.00 91.62 184 LYS A CA 1
ATOM 1350 C C . LYS A 1 184 ? -4.903 1.752 -9.819 1.00 91.62 184 LYS A C 1
ATOM 1352 O O . LYS A 1 184 ? -4.085 1.288 -9.029 1.00 91.62 184 LYS A O 1
ATOM 1357 N N . ARG A 1 185 ? -4.713 1.769 -11.135 1.00 92.25 185 ARG A N 1
ATOM 1358 C CA . ARG A 1 185 ? -3.443 1.450 -11.774 1.00 92.25 185 ARG A CA 1
ATOM 1359 C C . ARG A 1 185 ? -2.919 2.678 -12.489 1.00 92.25 185 ARG A C 1
ATOM 1361 O O . ARG A 1 185 ? -3.574 3.216 -13.386 1.00 92.25 185 ARG A O 1
ATOM 1368 N N . THR A 1 186 ? -1.714 3.066 -12.120 1.00 90.25 186 THR A N 1
ATOM 1369 C CA . THR A 1 186 ? -1.041 4.250 -12.637 1.00 90.25 186 THR A CA 1
ATOM 1370 C C . THR A 1 186 ? 0.268 3.871 -13.298 1.00 90.25 186 THR A C 1
ATOM 1372 O O . THR A 1 186 ? 0.832 2.813 -13.015 1.00 90.25 186 THR A O 1
ATOM 1375 N N . MET A 1 187 ? 0.730 4.724 -14.206 1.00 88.25 187 MET A N 1
ATOM 1376 C CA . MET A 1 187 ? 2.060 4.643 -14.784 1.00 88.25 187 MET A CA 1
ATOM 1377 C C . MET A 1 187 ? 2.642 6.050 -14.861 1.00 88.25 187 MET A C 1
ATOM 1379 O O . MET A 1 187 ? 1.986 6.965 -15.355 1.00 88.25 187 MET A O 1
ATOM 1383 N N . SER A 1 188 ? 3.848 6.233 -14.334 1.00 85.00 188 SER A N 1
ATOM 1384 C CA . SER A 1 188 ? 4.580 7.488 -14.478 1.00 85.00 188 SER A CA 1
ATOM 1385 C C . SER A 1 188 ? 5.302 7.540 -15.827 1.00 85.00 188 SER A C 1
ATOM 1387 O O . SER A 1 188 ? 5.583 6.505 -16.434 1.00 85.00 188 SER A O 1
ATOM 1389 N N . GLY A 1 189 ? 5.703 8.740 -16.258 1.00 76.19 189 GLY A N 1
ATOM 1390 C CA . GLY A 1 189 ? 6.551 8.907 -17.447 1.00 76.19 189 GLY A CA 1
ATOM 1391 C C . GLY A 1 189 ? 7.913 8.195 -17.357 1.00 76.19 189 GLY A C 1
ATOM 1392 O O . GLY A 1 189 ? 8.564 8.001 -18.376 1.00 76.19 189 GLY A O 1
ATOM 1393 N N . ALA A 1 190 ? 8.331 7.765 -16.159 1.00 84.88 190 ALA A N 1
ATOM 1394 C CA . ALA A 1 190 ? 9.539 6.967 -15.932 1.00 84.88 190 ALA A CA 1
ATOM 1395 C C . ALA A 1 190 ? 9.294 5.443 -16.013 1.00 84.88 190 ALA A C 1
ATOM 1397 O O . ALA A 1 190 ? 10.175 4.660 -15.668 1.00 84.88 190 ALA A O 1
ATOM 1398 N N . GLY A 1 191 ? 8.097 5.002 -16.425 1.00 89.81 191 GLY A N 1
ATOM 1399 C CA . GLY A 1 191 ? 7.742 3.581 -16.529 1.00 89.81 191 GLY A CA 1
ATOM 1400 C C . GLY A 1 191 ? 7.434 2.904 -15.189 1.00 89.81 191 GLY A C 1
ATOM 1401 O O . GLY A 1 191 ? 7.330 1.677 -15.122 1.00 89.81 191 GLY A O 1
ATOM 1402 N N . VAL A 1 192 ? 7.276 3.680 -14.111 1.00 92.81 192 VAL A N 1
ATOM 1403 C CA . VAL A 1 192 ? 6.890 3.143 -12.801 1.00 92.81 192 VAL A CA 1
ATOM 1404 C C . VAL A 1 192 ? 5.394 2.891 -12.801 1.00 92.81 192 VAL A C 1
ATOM 1406 O O . VAL A 1 192 ? 4.610 3.827 -12.936 1.00 92.81 192 VAL A O 1
ATOM 1409 N N . ILE A 1 193 ? 5.009 1.632 -12.636 1.00 94.50 193 ILE A N 1
ATOM 1410 C CA . ILE A 1 193 ? 3.627 1.197 -12.479 1.00 94.50 193 ILE A CA 1
ATOM 1411 C C . ILE A 1 193 ? 3.339 1.055 -10.990 1.00 94.50 193 ILE A C 1
ATOM 1413 O O . ILE A 1 193 ? 4.086 0.376 -10.284 1.00 94.50 193 ILE A O 1
ATOM 1417 N N . ALA A 1 194 ? 2.231 1.633 -10.531 1.00 94.31 194 ALA A N 1
ATOM 1418 C CA . ALA A 1 194 ? 1.749 1.445 -9.169 1.00 94.31 194 ALA A CA 1
ATOM 1419 C C . ALA A 1 194 ? 0.292 0.975 -9.137 1.00 94.31 194 ALA A C 1
ATOM 1421 O O . ALA A 1 194 ? -0.529 1.336 -9.988 1.00 94.31 194 ALA A O 1
ATOM 1422 N N . PHE A 1 195 ? -0.008 0.144 -8.143 1.00 95.31 195 PHE A N 1
ATOM 1423 C CA . PHE A 1 195 ? -1.359 -0.197 -7.726 1.00 95.31 195 PHE A CA 1
ATOM 1424 C C . PHE A 1 195 ? -1.659 0.550 -6.435 1.00 95.31 195 PHE A C 1
ATOM 1426 O O . PHE A 1 195 ? -0.941 0.372 -5.459 1.00 95.31 195 PHE A O 1
ATOM 1433 N N . GLU A 1 196 ? -2.709 1.362 -6.436 1.00 94.69 196 GLU A N 1
ATOM 1434 C CA . GLU A 1 196 ? -3.266 1.986 -5.235 1.00 94.69 196 GLU A CA 1
ATOM 1435 C C . GLU A 1 196 ? -4.578 1.272 -4.918 1.00 94.69 196 GLU A C 1
ATOM 1437 O O . GLU A 1 196 ? -5.474 1.230 -5.761 1.00 94.69 196 GLU A O 1
ATOM 1442 N N . CYS A 1 197 ? -4.662 0.672 -3.736 1.00 95.38 197 CYS A N 1
ATOM 1443 C CA . CYS A 1 197 ? -5.849 0.005 -3.220 1.00 95.38 197 CYS A CA 1
ATOM 1444 C C . CYS A 1 197 ? -6.316 0.763 -1.980 1.00 95.38 197 CYS A C 1
ATOM 1446 O O . CYS A 1 197 ? -5.632 0.747 -0.956 1.00 95.38 197 CYS A O 1
ATOM 1448 N N . SER A 1 198 ? -7.470 1.409 -2.085 1.00 93.75 198 SER A N 1
ATOM 1449 C CA . SER A 1 198 ? -8.047 2.234 -1.030 1.00 93.75 198 SER A CA 1
ATOM 1450 C C . SER A 1 198 ? -9.334 1.602 -0.517 1.00 93.75 198 SER A C 1
ATOM 1452 O O . SER A 1 198 ? -10.212 1.249 -1.302 1.00 93.75 198 SER A O 1
ATOM 1454 N N . PHE A 1 199 ? -9.437 1.463 0.800 1.00 94.50 199 PHE A N 1
ATOM 1455 C CA . PHE A 1 199 ? -10.567 0.886 1.517 1.00 94.50 199 PHE A CA 1
ATOM 1456 C C . PHE A 1 199 ? -11.167 1.955 2.432 1.00 94.50 199 PHE A C 1
ATOM 1458 O O . PHE A 1 199 ? -10.499 2.444 3.346 1.00 94.50 199 PHE A O 1
ATOM 1465 N N . HIS A 1 200 ? -12.413 2.337 2.164 1.00 93.19 200 HIS A N 1
ATOM 1466 C CA . HIS A 1 200 ? -13.116 3.449 2.802 1.00 93.19 200 HIS A CA 1
ATOM 1467 C C . HIS A 1 200 ? -14.339 2.930 3.562 1.00 93.19 200 HIS A C 1
ATOM 1469 O O . HIS A 1 200 ? -15.466 3.009 3.061 1.00 93.19 200 HIS A O 1
ATOM 1475 N N . PRO A 1 201 ? -14.150 2.356 4.760 1.00 90.75 201 PRO A N 1
ATOM 1476 C CA . PRO A 1 201 ? -15.274 1.871 5.537 1.00 90.75 201 PRO A CA 1
ATOM 1477 C C . PRO A 1 201 ? -16.178 3.035 5.945 1.00 90.75 201 PRO A C 1
ATOM 1479 O O . PRO A 1 201 ? -15.738 4.184 6.071 1.00 90.75 201 PRO A O 1
ATOM 1482 N N . ARG A 1 202 ? -17.459 2.735 6.185 1.00 87.12 202 ARG A N 1
ATOM 1483 C CA . ARG A 1 202 ? -18.411 3.739 6.690 1.00 87.12 202 ARG A CA 1
ATOM 1484 C C . ARG A 1 202 ? -17.958 4.320 8.025 1.00 87.12 202 ARG A C 1
ATOM 1486 O O . ARG A 1 202 ? -18.068 5.522 8.237 1.00 87.12 202 ARG A O 1
ATOM 1493 N N . ASP A 1 203 ? -17.390 3.477 8.873 1.00 84.69 203 ASP A N 1
ATOM 1494 C CA . ASP A 1 203 ? -16.877 3.866 10.176 1.00 84.69 203 ASP A CA 1
ATOM 1495 C C . ASP A 1 203 ? -15.418 3.425 10.311 1.00 84.69 203 ASP A C 1
ATOM 1497 O O . ASP A 1 203 ? -15.038 2.344 9.860 1.00 84.69 203 ASP A O 1
ATOM 1501 N N . GLY A 1 204 ? -14.603 4.253 10.966 1.00 89.56 204 GLY A N 1
ATOM 1502 C CA . GLY A 1 204 ? -13.195 3.959 11.233 1.00 89.56 204 GLY A CA 1
ATOM 1503 C C . GLY A 1 204 ? -12.227 4.717 10.328 1.00 89.56 204 GLY A C 1
ATOM 1504 O O . GLY A 1 204 ? -12.465 5.872 9.966 1.00 89.56 204 GLY A O 1
ATOM 1505 N N . VAL A 1 205 ? -11.094 4.085 10.028 1.00 93.25 205 VAL A N 1
ATOM 1506 C CA . VAL A 1 205 ? -10.026 4.676 9.216 1.00 93.25 205 VAL A CA 1
ATOM 1507 C C . VAL A 1 205 ? -10.075 4.201 7.776 1.00 93.25 205 VAL A C 1
ATOM 1509 O O . VAL A 1 205 ? -10.353 3.035 7.495 1.00 93.25 205 VAL A O 1
ATOM 1512 N N . VAL A 1 206 ? -9.7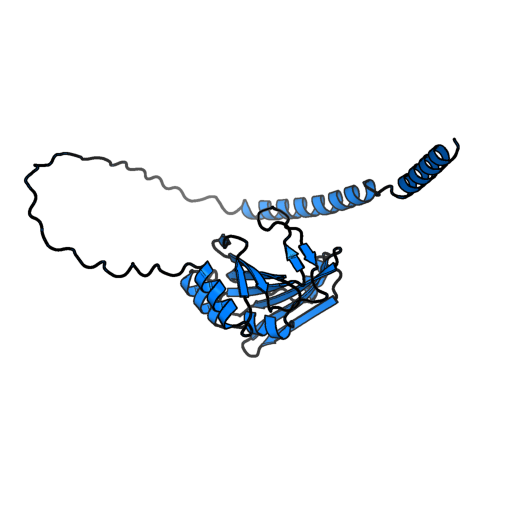42 5.109 6.870 1.00 94.81 206 VAL A N 1
ATOM 1513 C CA . VAL A 1 206 ? -9.432 4.787 5.483 1.00 94.81 206 VAL A CA 1
ATOM 1514 C C . VAL A 1 206 ? -8.055 4.134 5.444 1.00 94.81 206 VAL A C 1
ATOM 1516 O O . VAL A 1 206 ? -7.112 4.633 6.062 1.00 94.81 206 VAL A O 1
ATOM 1519 N N . VAL A 1 207 ? -7.936 3.026 4.717 1.00 96.50 207 VAL A N 1
ATOM 1520 C CA . VAL A 1 207 ? -6.666 2.327 4.494 1.00 96.50 207 VAL A CA 1
ATOM 1521 C C . VAL A 1 207 ? -6.300 2.462 3.028 1.00 96.50 207 VAL A C 1
ATOM 1523 O O . VAL A 1 207 ? -7.065 2.042 2.166 1.00 96.50 207 VAL A O 1
ATOM 1526 N N . VAL A 1 208 ? -5.129 3.019 2.738 1.00 96.19 208 VAL A N 1
ATOM 1527 C CA . VAL A 1 208 ? -4.588 3.119 1.380 1.00 96.19 208 VAL A CA 1
ATOM 1528 C C . VAL A 1 208 ? -3.275 2.356 1.328 1.00 96.19 208 VAL A C 1
ATOM 1530 O O . VAL A 1 208 ? -2.355 2.637 2.096 1.00 96.19 208 VAL A O 1
ATOM 1533 N N . ILE A 1 209 ? -3.185 1.384 0.425 1.00 97.25 209 ILE A N 1
ATOM 1534 C CA . ILE A 1 209 ? -1.944 0.670 0.128 1.00 97.25 209 ILE A CA 1
ATOM 1535 C C . ILE A 1 209 ? -1.543 0.981 -1.303 1.00 97.25 209 ILE A C 1
ATOM 1537 O O . ILE A 1 209 ? -2.268 0.650 -2.241 1.00 97.25 209 ILE A O 1
ATOM 1541 N N . THR A 1 210 ? -0.358 1.558 -1.465 1.00 96.31 210 THR A N 1
ATOM 1542 C CA . THR A 1 210 ? 0.245 1.795 -2.774 1.00 96.31 210 THR A CA 1
ATOM 1543 C C . THR A 1 210 ? 1.453 0.890 -2.931 1.00 96.31 210 THR A C 1
ATOM 1545 O O . THR A 1 210 ? 2.374 0.946 -2.126 1.00 96.31 210 THR A O 1
ATOM 1548 N N . ALA A 1 211 ? 1.472 0.062 -3.968 1.00 96.81 211 ALA A N 1
ATOM 1549 C CA . ALA A 1 211 ? 2.582 -0.833 -4.272 1.00 96.81 211 ALA A CA 1
ATOM 1550 C C . ALA A 1 211 ? 3.077 -0.602 -5.696 1.00 96.81 211 ALA A C 1
ATOM 1552 O O . ALA A 1 211 ? 2.290 -0.579 -6.643 1.00 96.81 211 ALA A O 1
ATOM 1553 N N . SER A 1 212 ? 4.387 -0.447 -5.851 1.00 96.38 212 SER A N 1
ATOM 1554 C CA . SER A 1 212 ? 5.019 -0.141 -7.134 1.00 96.38 212 SER A CA 1
ATOM 1555 C C . SER A 1 212 ? 5.783 -1.327 -7.731 1.00 96.38 212 SER A C 1
ATOM 1557 O O . SER A 1 212 ? 5.972 -2.361 -7.093 1.00 96.38 212 SER A O 1
ATOM 1559 N N . ASN A 1 213 ? 6.231 -1.176 -8.977 1.00 96.69 213 ASN A N 1
ATOM 1560 C CA . ASN A 1 213 ? 7.172 -2.073 -9.655 1.00 96.69 213 ASN A CA 1
ATOM 1561 C C . ASN A 1 213 ? 8.638 -1.610 -9.536 1.00 96.69 213 ASN A C 1
ATOM 1563 O O . ASN A 1 213 ? 9.461 -1.986 -10.371 1.00 96.69 213 ASN A O 1
ATOM 1567 N N . GLY A 1 214 ? 8.956 -0.732 -8.584 1.00 94.88 214 GLY A N 1
ATOM 1568 C CA . GLY A 1 214 ? 10.242 -0.046 -8.533 1.00 94.88 214 GLY A CA 1
ATOM 1569 C C . GLY A 1 214 ? 10.705 0.275 -7.124 1.00 94.88 214 GLY A C 1
ATOM 1570 O O . GLY A 1 214 ? 9.968 0.094 -6.161 1.00 94.88 214 GLY A O 1
ATOM 1571 N N . THR A 1 215 ? 11.928 0.773 -7.006 1.00 93.50 215 THR A N 1
ATOM 1572 C CA . THR A 1 215 ? 12.523 1.228 -5.743 1.00 93.50 215 THR A CA 1
ATOM 1573 C C . THR A 1 215 ? 12.578 2.745 -5.690 1.00 93.50 215 THR A C 1
ATOM 1575 O O . THR A 1 215 ? 12.555 3.416 -6.723 1.00 93.50 215 THR A O 1
ATOM 1578 N N . ILE A 1 216 ? 12.683 3.289 -4.480 1.00 89.75 216 ILE A N 1
ATOM 1579 C CA . ILE A 1 216 ? 13.006 4.701 -4.279 1.00 89.75 216 ILE A CA 1
ATOM 1580 C C . ILE A 1 216 ? 14.525 4.843 -4.255 1.00 89.75 216 ILE A C 1
ATOM 1582 O O . ILE A 1 216 ? 15.190 4.167 -3.474 1.00 89.75 216 ILE A O 1
ATOM 1586 N N . ASP A 1 217 ? 15.068 5.734 -5.080 1.00 85.25 217 ASP A N 1
ATOM 1587 C CA . ASP A 1 217 ? 16.522 5.886 -5.219 1.00 85.25 217 ASP A CA 1
ATOM 1588 C C . ASP A 1 217 ? 17.157 6.476 -3.951 1.00 85.25 217 ASP A C 1
ATOM 1590 O O . ASP A 1 217 ? 18.213 6.033 -3.500 1.00 85.25 217 ASP A O 1
ATOM 1594 N N . ASN A 1 218 ? 16.500 7.480 -3.360 1.00 81.88 218 ASN A N 1
ATOM 1595 C CA . ASN A 1 218 ? 16.914 8.088 -2.100 1.00 81.88 218 ASN A CA 1
ATOM 1596 C C . ASN A 1 218 ? 15.694 8.366 -1.203 1.00 81.88 218 ASN A C 1
ATOM 1598 O O . ASN A 1 218 ? 15.034 9.397 -1.353 1.00 81.88 218 ASN A O 1
ATOM 1602 N N . PRO A 1 219 ? 15.380 7.469 -0.251 1.00 75.38 219 PRO A N 1
ATOM 1603 C CA . PRO A 1 219 ? 14.186 7.587 0.586 1.00 75.38 219 PRO A CA 1
ATOM 1604 C C . PRO A 1 219 ? 14.219 8.783 1.545 1.00 75.38 219 PRO A C 1
ATOM 1606 O O . PRO A 1 219 ? 13.179 9.169 2.077 1.00 75.38 219 PRO A O 1
ATOM 1609 N N . THR A 1 220 ? 15.395 9.377 1.767 1.00 75.38 220 THR A N 1
ATOM 1610 C CA . THR A 1 220 ? 15.586 10.480 2.721 1.00 75.38 220 THR A CA 1
ATOM 1611 C C . THR A 1 220 ? 15.439 11.870 2.101 1.00 75.38 220 THR A C 1
ATOM 1613 O O . THR A 1 220 ? 15.359 12.855 2.835 1.00 75.38 220 THR A O 1
ATOM 1616 N N . GLU A 1 221 ? 15.375 11.971 0.772 1.00 73.38 221 GLU A N 1
ATOM 1617 C CA . GLU A 1 221 ? 15.284 13.250 0.067 1.00 73.38 221 GLU A CA 1
ATOM 1618 C C . GLU A 1 221 ? 13.834 13.646 -0.265 1.00 73.38 221 GLU A C 1
ATOM 1620 O O . GLU A 1 221 ? 13.003 12.797 -0.603 1.00 73.38 221 GLU A O 1
ATOM 1625 N N . PRO A 1 222 ? 13.502 14.950 -0.215 1.00 65.62 222 PRO A N 1
ATOM 1626 C CA . PRO A 1 222 ? 12.217 15.441 -0.693 1.00 65.62 222 PRO A CA 1
ATOM 1627 C C . PRO A 1 222 ? 12.079 15.239 -2.208 1.00 65.62 222 PRO A C 1
ATOM 1629 O O . PRO A 1 222 ? 13.014 15.482 -2.967 1.00 65.62 222 PRO A O 1
ATOM 1632 N N . GLY A 1 223 ? 10.882 14.851 -2.658 1.00 68.69 223 GLY A N 1
ATOM 1633 C CA . GLY A 1 223 ? 10.616 14.596 -4.080 1.00 68.69 223 GLY A CA 1
ATOM 1634 C C . GLY A 1 223 ? 11.139 13.245 -4.575 1.00 68.69 223 GLY A C 1
ATOM 1635 O O . GLY A 1 223 ? 11.496 13.147 -5.748 1.00 68.69 223 GLY A O 1
ATOM 1636 N N . GLN A 1 224 ? 11.190 12.255 -3.670 1.00 77.50 224 GLN A N 1
ATOM 1637 C CA . GLN A 1 224 ? 11.561 10.850 -3.885 1.00 77.50 224 GLN A CA 1
ATOM 1638 C C . GLN A 1 224 ? 11.367 10.406 -5.339 1.00 77.50 224 GLN A C 1
ATOM 1640 O O . GLN A 1 224 ? 10.244 10.274 -5.832 1.00 77.50 224 GLN A O 1
ATOM 1645 N N . ARG A 1 225 ? 12.488 10.191 -6.030 1.00 85.75 225 ARG A N 1
ATOM 1646 C CA . ARG A 1 225 ? 12.487 9.601 -7.366 1.00 85.75 225 ARG A CA 1
ATOM 1647 C C . ARG A 1 225 ? 12.394 8.095 -7.258 1.00 85.75 225 ARG A C 1
ATOM 1649 O O . ARG A 1 225 ? 12.931 7.488 -6.330 1.00 85.75 225 ARG A O 1
ATOM 1656 N N . MET A 1 226 ? 11.700 7.526 -8.228 1.00 89.81 226 MET A N 1
ATOM 1657 C CA . MET A 1 226 ? 11.522 6.096 -8.336 1.00 89.81 226 MET A CA 1
ATOM 1658 C C . MET A 1 226 ? 12.108 5.584 -9.633 1.00 89.81 226 MET A C 1
ATOM 1660 O O . MET A 1 226 ? 11.876 6.168 -10.695 1.00 89.81 226 MET A O 1
ATOM 1664 N N . THR A 1 227 ? 12.758 4.435 -9.534 1.00 92.44 227 THR A N 1
ATOM 1665 C CA . THR A 1 227 ? 13.264 3.684 -10.675 1.00 92.44 227 THR A CA 1
ATOM 1666 C C . THR A 1 227 ? 12.494 2.376 -10.777 1.00 92.44 227 THR A C 1
ATOM 1668 O O . THR A 1 227 ? 12.436 1.607 -9.818 1.00 92.44 227 THR A O 1
ATOM 1671 N N . ALA A 1 228 ? 11.884 2.113 -11.935 1.00 94.25 228 ALA A N 1
ATOM 1672 C CA . ALA A 1 228 ? 11.239 0.831 -12.196 1.00 94.25 228 ALA A CA 1
ATOM 1673 C C . ALA A 1 228 ? 12.300 -0.281 -12.233 1.00 94.25 228 ALA A C 1
ATOM 1675 O O . ALA A 1 228 ? 13.238 -0.228 -13.028 1.00 94.25 228 ALA A O 1
ATOM 1676 N N . THR A 1 229 ? 12.147 -1.292 -11.382 1.00 94.38 229 THR A N 1
ATOM 1677 C CA . THR A 1 229 ? 13.052 -2.451 -11.289 1.00 94.38 229 THR A CA 1
ATOM 1678 C C . THR A 1 229 ? 12.418 -3.715 -11.865 1.00 94.38 229 THR A C 1
ATOM 1680 O O . THR A 1 229 ? 13.117 -4.676 -12.184 1.00 94.38 229 THR A O 1
ATOM 1683 N N . ARG A 1 230 ? 11.092 -3.711 -12.046 1.00 95.19 230 ARG A N 1
ATOM 1684 C CA . ARG A 1 230 ? 10.292 -4.832 -12.546 1.00 95.19 230 ARG A CA 1
ATOM 1685 C C . ARG A 1 230 ? 9.285 -4.373 -13.599 1.00 95.19 230 ARG A C 1
ATOM 1687 O O . ARG A 1 230 ? 8.921 -3.203 -13.680 1.00 95.19 230 ARG A O 1
ATOM 1694 N N . ALA A 1 231 ? 8.758 -5.319 -14.374 1.00 94.31 231 ALA A N 1
ATOM 1695 C CA . ALA A 1 231 ? 7.710 -5.028 -15.355 1.00 94.31 231 ALA A CA 1
ATOM 1696 C C . ALA A 1 231 ? 6.351 -4.688 -14.710 1.00 94.31 231 ALA A C 1
ATOM 1698 O O . ALA A 1 231 ? 5.583 -3.913 -15.271 1.00 94.31 231 ALA A O 1
ATOM 1699 N N . VAL A 1 232 ? 6.043 -5.261 -13.542 1.00 94.62 232 VAL A N 1
ATOM 1700 C CA . VAL A 1 232 ? 4.804 -5.033 -12.777 1.00 94.62 232 VAL A CA 1
ATOM 1701 C C . VAL A 1 232 ? 5.077 -5.139 -11.271 1.00 94.62 232 VAL A C 1
ATOM 1703 O O . VAL A 1 232 ? 6.082 -5.747 -10.892 1.00 94.62 232 VAL A O 1
ATOM 1706 N N . PRO A 1 233 ? 4.210 -4.567 -10.410 1.00 96.12 233 PRO A N 1
ATOM 1707 C CA . PRO A 1 233 ? 4.280 -4.792 -8.969 1.00 96.12 233 PRO A CA 1
ATOM 1708 C C . PRO A 1 233 ? 4.173 -6.289 -8.613 1.00 96.12 233 PRO A C 1
ATOM 1710 O O . PRO A 1 233 ? 3.548 -7.050 -9.356 1.00 96.12 233 PRO A O 1
ATOM 1713 N N . PRO A 1 234 ? 4.759 -6.717 -7.482 1.00 94.94 234 PRO A N 1
ATOM 1714 C CA . PRO A 1 234 ? 4.938 -8.129 -7.127 1.00 94.94 234 PRO A CA 1
ATOM 1715 C C . PRO A 1 234 ? 3.638 -8.887 -6.856 1.00 94.94 234 PRO A C 1
ATOM 1717 O O . PRO A 1 234 ? 3.521 -10.063 -7.193 1.00 94.94 234 PRO A O 1
ATOM 1720 N N . LEU A 1 235 ? 2.655 -8.224 -6.243 1.00 96.56 235 LEU A N 1
ATOM 1721 C CA . LEU A 1 235 ? 1.338 -8.805 -5.998 1.00 96.56 235 LEU A CA 1
ATOM 1722 C C . LEU A 1 235 ? 0.302 -8.194 -6.935 1.00 96.56 235 LEU A C 1
ATOM 1724 O O . LEU A 1 235 ? 0.421 -7.054 -7.390 1.00 96.56 235 LEU A O 1
ATOM 1728 N N . THR A 1 236 ? -0.741 -8.974 -7.206 1.00 95.94 236 THR A N 1
ATOM 1729 C CA . THR A 1 236 ? -1.882 -8.527 -8.001 1.00 95.94 236 THR A CA 1
ATOM 1730 C C . THR A 1 236 ? -2.676 -7.453 -7.252 1.00 95.94 236 THR A C 1
ATOM 1732 O O . THR A 1 236 ? -2.654 -7.419 -6.018 1.00 95.94 236 THR A O 1
ATOM 1735 N N . PRO A 1 237 ? -3.449 -6.611 -7.961 1.00 93.94 237 PRO A N 1
ATOM 1736 C CA . PRO A 1 237 ? -4.317 -5.641 -7.301 1.00 93.94 237 PRO A CA 1
ATOM 1737 C C . PRO A 1 237 ? -5.277 -6.291 -6.294 1.00 93.94 237 PRO A C 1
ATOM 1739 O O . PRO A 1 237 ? -5.415 -5.794 -5.189 1.00 93.94 237 PRO A O 1
ATOM 1742 N N . SER A 1 238 ? -5.857 -7.456 -6.614 1.00 94.38 238 SER A N 1
ATOM 1743 C CA . SER A 1 238 ? -6.752 -8.180 -5.695 1.00 94.38 238 SER A CA 1
ATOM 1744 C C . SER A 1 238 ? -6.060 -8.657 -4.415 1.00 94.38 238 SER A C 1
ATOM 1746 O O . SER A 1 238 ? -6.674 -8.670 -3.350 1.00 94.38 238 SER A O 1
ATOM 1748 N N . ALA A 1 239 ? -4.785 -9.052 -4.501 1.00 96.75 239 ALA A N 1
ATOM 1749 C CA . ALA A 1 239 ? -4.015 -9.427 -3.321 1.00 96.75 239 ALA A CA 1
ATOM 1750 C C . ALA A 1 239 ? -3.762 -8.203 -2.427 1.00 96.75 239 ALA A C 1
ATOM 1752 O O . ALA A 1 239 ? -3.981 -8.280 -1.223 1.00 96.75 239 ALA A O 1
ATOM 1753 N N . TRP A 1 240 ? -3.397 -7.056 -3.009 1.00 96.88 240 TRP A N 1
ATOM 1754 C CA . TRP A 1 240 ? -3.243 -5.808 -2.254 1.00 96.88 240 TRP A CA 1
ATOM 1755 C C . TRP A 1 240 ? -4.556 -5.305 -1.646 1.00 96.88 240 TRP A C 1
ATOM 1757 O O . TRP A 1 240 ? -4.548 -4.876 -0.494 1.00 96.88 240 TRP A O 1
ATOM 1767 N N . SER A 1 241 ? -5.685 -5.429 -2.351 1.00 95.12 241 SER A N 1
ATOM 1768 C CA . SER A 1 241 ? -7.013 -5.144 -1.787 1.00 95.12 241 SER A CA 1
ATOM 1769 C C . SER A 1 241 ? -7.297 -6.012 -0.561 1.00 95.12 241 SER A C 1
ATOM 1771 O O . SER A 1 241 ? -7.674 -5.484 0.476 1.00 95.12 241 SER A O 1
ATOM 1773 N N . THR A 1 242 ? -6.992 -7.314 -0.622 1.00 96.38 242 THR A N 1
ATOM 1774 C CA . THR A 1 242 ? -7.161 -8.223 0.530 1.00 96.38 242 THR A CA 1
ATOM 1775 C C . THR A 1 242 ? -6.325 -7.778 1.738 1.00 96.38 242 THR A C 1
ATOM 1777 O O . THR A 1 242 ? -6.777 -7.868 2.879 1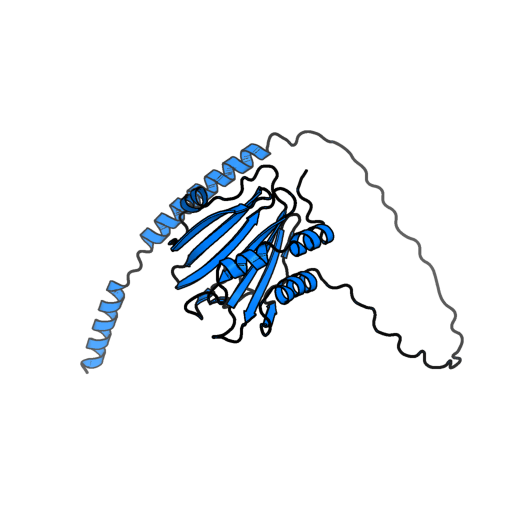.00 96.38 242 THR A O 1
ATOM 1780 N N . VAL A 1 243 ? -5.107 -7.268 1.510 1.00 97.50 243 VAL A N 1
ATOM 1781 C CA . VAL A 1 243 ? -4.276 -6.702 2.586 1.00 97.50 243 VAL A CA 1
ATOM 1782 C C . VAL A 1 243 ? -4.920 -5.432 3.154 1.00 97.50 243 VAL A C 1
ATOM 1784 O O . VAL A 1 243 ? -4.979 -5.288 4.376 1.00 97.50 243 VAL A O 1
ATOM 1787 N N . ALA A 1 244 ? -5.422 -4.529 2.306 1.00 96.38 244 ALA A N 1
ATOM 1788 C CA . ALA A 1 244 ? -6.050 -3.269 2.718 1.00 96.38 244 ALA A CA 1
ATOM 1789 C C . ALA A 1 244 ? -7.367 -3.474 3.492 1.00 96.38 244 ALA A C 1
ATOM 1791 O O . ALA A 1 244 ? -7.638 -2.751 4.446 1.00 96.38 244 ALA A O 1
ATOM 1792 N N . GLU A 1 245 ? -8.140 -4.503 3.140 1.00 95.75 245 GLU A N 1
ATOM 1793 C CA . GLU A 1 245 ? -9.421 -4.876 3.763 1.00 95.75 245 GLU A CA 1
ATOM 1794 C C . GLU A 1 245 ? -9.274 -5.484 5.170 1.00 95.75 245 GLU A C 1
ATOM 1796 O O . GLU A 1 245 ? -10.262 -5.724 5.867 1.00 95.75 245 GLU A O 1
ATOM 1801 N N . SER A 1 246 ? -8.047 -5.757 5.624 1.00 97.00 246 SER A N 1
ATOM 1802 C CA . SER A 1 246 ? -7.831 -6.426 6.903 1.00 97.00 246 SER A CA 1
ATOM 1803 C C . SER A 1 246 ? -8.371 -5.607 8.089 1.00 97.00 246 SER A C 1
ATOM 1805 O O . SER A 1 246 ? -7.931 -4.475 8.318 1.00 97.00 246 SER A O 1
ATOM 1807 N N . PRO A 1 247 ? -9.221 -6.188 8.961 1.00 95.88 247 PRO A N 1
ATOM 1808 C CA . PRO A 1 247 ? -9.758 -5.484 10.130 1.00 95.88 247 PRO A CA 1
ATOM 1809 C C . PRO A 1 247 ? -8.674 -5.113 11.154 1.00 95.88 247 PRO A C 1
ATOM 1811 O O . PRO A 1 247 ? -8.900 -4.302 12.054 1.00 95.88 247 PRO A O 1
ATOM 1814 N N . ARG A 1 248 ? -7.465 -5.677 11.023 1.00 97.19 248 ARG A N 1
ATOM 1815 C CA . ARG A 1 248 ? -6.319 -5.362 11.884 1.00 97.19 248 ARG A CA 1
ATOM 1816 C C . ARG A 1 248 ? -5.892 -3.898 11.781 1.00 97.19 248 ARG A C 1
ATOM 1818 O O . ARG A 1 248 ? -5.388 -3.366 12.767 1.00 97.19 248 ARG A O 1
ATOM 1825 N N . TRP A 1 249 ? -6.130 -3.244 10.643 1.00 96.56 249 TRP A N 1
ATOM 1826 C CA . TRP A 1 249 ? -5.857 -1.815 10.475 1.00 96.56 249 TRP A CA 1
ATOM 1827 C C . TRP A 1 249 ? -6.752 -0.949 11.361 1.00 96.56 249 TRP A C 1
ATOM 1829 O O . TRP A 1 249 ? -6.266 -0.025 12.008 1.00 96.56 249 TRP A O 1
ATOM 1839 N N . GLN A 1 250 ? -8.034 -1.305 11.472 1.00 94.19 250 GLN A N 1
ATOM 1840 C CA . GLN A 1 250 ? -8.988 -0.601 12.333 1.00 94.19 250 GLN A CA 1
ATOM 1841 C C . GLN A 1 250 ? -8.606 -0.732 13.810 1.00 94.19 250 GLN A C 1
ATOM 1843 O O . GLN A 1 250 ? -8.615 0.248 14.553 1.00 94.19 250 GLN A O 1
ATOM 1848 N N . LEU A 1 251 ? -8.200 -1.935 14.226 1.00 93.81 251 LEU A N 1
ATOM 1849 C CA . LEU A 1 251 ? -7.730 -2.183 15.591 1.00 93.81 251 LEU A CA 1
ATOM 1850 C C . LEU A 1 251 ? -6.478 -1.368 15.922 1.00 93.81 251 LEU A C 1
ATOM 1852 O O . LEU A 1 251 ? -6.385 -0.806 17.012 1.00 93.81 251 LEU A O 1
ATOM 1856 N N . LEU A 1 252 ? -5.527 -1.280 14.987 1.00 93.19 252 LEU A N 1
ATOM 1857 C CA . LEU A 1 252 ? -4.345 -0.442 15.162 1.00 93.19 252 LEU A CA 1
ATOM 1858 C C . LEU A 1 252 ? -4.737 1.032 15.305 1.00 93.19 252 LEU A C 1
ATOM 1860 O O . LEU A 1 252 ? -4.308 1.683 16.249 1.00 93.19 252 LEU A O 1
ATOM 1864 N N . ALA A 1 253 ? -5.574 1.553 14.411 1.00 90.25 253 ALA A N 1
ATOM 1865 C CA . ALA A 1 253 ? -5.990 2.951 14.449 1.00 90.25 253 ALA A CA 1
ATOM 1866 C C . ALA A 1 253 ? -6.651 3.345 15.779 1.00 90.25 253 ALA A C 1
ATOM 1868 O O . ALA A 1 253 ? -6.334 4.392 16.341 1.00 90.25 253 ALA A O 1
ATOM 1869 N N . GLN A 1 254 ? -7.501 2.475 16.332 1.00 89.25 254 GLN A N 1
ATOM 1870 C CA . GLN A 1 254 ? -8.107 2.677 17.651 1.00 89.25 254 GLN A CA 1
ATOM 1871 C C . GLN A 1 254 ? -7.051 2.769 18.766 1.00 89.25 254 GLN A C 1
ATOM 1873 O O . GLN A 1 254 ? -7.148 3.628 19.647 1.00 89.25 254 GLN A O 1
ATOM 1878 N N 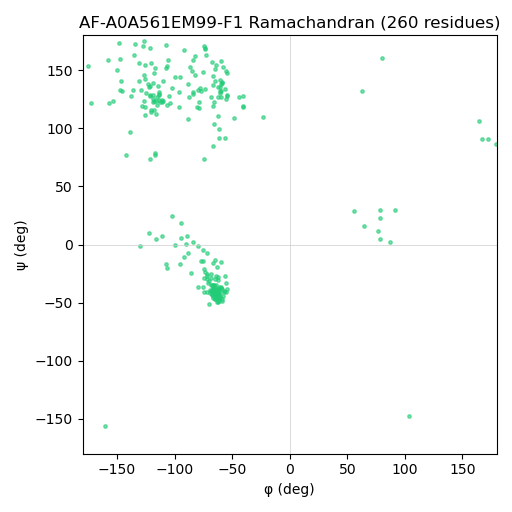. GLN A 1 255 ? -6.022 1.914 18.715 1.00 88.81 255 GLN A N 1
ATOM 1879 C CA . GLN A 1 255 ? -4.909 1.917 19.672 1.00 88.81 255 GLN A CA 1
ATOM 1880 C C . GLN A 1 255 ? -4.026 3.162 19.553 1.00 88.81 255 GLN A C 1
ATOM 1882 O O . GLN A 1 255 ? -3.531 3.648 20.565 1.00 88.81 255 GLN A O 1
ATOM 1887 N N . GLU A 1 256 ? -3.841 3.680 18.339 1.00 87.25 256 GLU A N 1
ATOM 1888 C CA . GLU A 1 256 ? -3.092 4.917 18.074 1.00 87.25 256 GLU A CA 1
ATOM 1889 C C . GLU A 1 256 ? -3.953 6.181 18.253 1.00 87.25 256 GLU A C 1
ATOM 1891 O O . GLU A 1 256 ? -3.481 7.290 18.019 1.00 87.25 256 GLU A O 1
ATOM 1896 N N . HIS A 1 257 ? -5.218 6.026 18.663 1.00 84.50 257 HIS A N 1
ATOM 1897 C CA . HIS A 1 257 ? -6.191 7.110 18.827 1.00 84.50 257 HIS A CA 1
ATOM 1898 C C . HIS A 1 257 ? -6.401 7.962 17.566 1.00 84.50 257 HIS A C 1
ATOM 1900 O O . HIS A 1 257 ? -6.816 9.121 17.660 1.00 84.50 257 HIS A O 1
ATOM 1906 N N . LEU A 1 258 ? -6.202 7.363 16.386 1.00 79.44 258 LEU A N 1
ATOM 1907 C CA . LEU A 1 258 ? -6.761 7.863 15.132 1.00 79.44 258 LEU A CA 1
ATOM 1908 C C . LEU A 1 258 ? -8.277 7.713 15.228 1.00 79.44 258 LEU A C 1
ATOM 1910 O O . LEU A 1 258 ? -8.859 6.693 14.859 1.00 79.44 258 LEU A O 1
ATOM 1914 N N . THR A 1 259 ? -8.914 8.708 15.826 1.00 62.44 259 THR A N 1
ATOM 1915 C CA . THR A 1 259 ? -10.363 8.747 15.944 1.00 62.44 259 THR A CA 1
ATOM 1916 C C . THR A 1 259 ? -10.933 9.419 14.698 1.00 62.44 259 THR A C 1
ATOM 1918 O O . THR A 1 259 ? -10.345 10.388 14.198 1.00 62.44 259 THR A O 1
ATOM 1921 N N . PRO A 1 260 ? -12.034 8.889 14.139 1.00 57.62 260 PRO A N 1
ATOM 1922 C CA . PRO A 1 260 ? -12.819 9.647 13.180 1.00 57.62 260 PRO A CA 1
ATOM 1923 C C . PRO A 1 260 ? -13.315 10.919 13.880 1.00 57.62 260 PRO A C 1
ATOM 1925 O O . PRO A 1 260 ? -13.675 10.884 15.060 1.00 57.62 260 PRO A O 1
ATOM 1928 N N . GLU A 1 261 ? -13.257 12.049 13.180 1.00 52.28 261 GLU A N 1
ATOM 1929 C CA . GLU A 1 261 ? -13.835 13.295 13.685 1.00 52.28 261 GLU A CA 1
ATOM 1930 C C . GLU A 1 261 ? -15.358 13.087 13.847 1.00 52.28 261 GLU A C 1
ATOM 1932 O O . GLU A 1 261 ? -15.953 12.444 12.975 1.00 52.28 261 GLU A O 1
ATOM 1937 N N . PRO A 1 262 ? -15.970 13.526 14.964 1.00 49.62 262 PRO A N 1
ATOM 1938 C CA . PRO A 1 262 ? -17.397 13.326 15.228 1.00 49.62 262 PRO A CA 1
ATOM 1939 C C . PRO A 1 262 ? -18.317 14.055 14.241 1.00 49.62 262 PRO A C 1
ATOM 1941 O O . PRO A 1 262 ? -17.916 15.110 13.696 1.00 49.62 262 PRO A O 1
#

Foldseek 3Di:
DCPVVVVVVVVVVVVVVPPDPVVVVVVVVVVVVVVVVVVVVVVVVVPPPPPDDDDDDDDDDDDDDDDDDDDDDDDDDDDDDDPDPDDPDDDDLLSLVLVLLQVLDDPQKDKDFDDDWDDDLFKTKTWIWIDNPPQGTWIKIKMKGADAPPDDDDAPVNVVVPPAFPFPDKDWDQDPQRKIWIWGWGADPLRKIKIWIWIGHPAAIIIIMIIIQWYFPHPPDPPTDTHRRHNTGPDDNVSVNSSRPDCSSRVSCVVVVSHHDD

Mean predicted aligned error: 16.63 Å

Solvent-accessible surface area (backbone atoms only — not comparable to full-atom values): 15867 Å² total; per-residue (Å²): 134,59,69,65,59,53,50,52,50,54,52,52,57,57,50,69,74,59,67,69,62,57,68,59,57,50,51,52,52,51,56,54,52,52,54,54,52,54,53,53,53,56,58,56,61,69,64,71,80,76,82,86,83,83,86,85,88,87,86,88,88,89,85,86,89,86,89,83,87,86,84,91,81,84,93,75,96,71,80,82,76,75,82,70,81,75,79,82,73,76,78,49,75,60,56,51,52,52,46,53,51,60,75,63,46,70,87,83,50,48,79,44,74,68,51,80,66,45,76,57,88,48,40,40,42,43,43,31,34,42,29,74,84,76,67,63,56,19,36,34,38,40,36,41,30,35,40,56,86,82,61,75,77,81,47,58,73,68,60,60,74,71,77,82,54,68,67,79,47,68,47,66,50,69,47,98,88,58,26,42,37,33,40,39,35,41,37,48,99,73,62,34,33,33,37,39,24,35,29,42,48,83,70,54,50,30,27,35,36,37,36,27,12,14,34,59,78,45,70,87,48,89,82,62,51,67,47,46,62,43,98,54,38,93,64,54,68,70,57,49,37,56,51,38,66,38,68,67,58,49,56,47,34,58,76,72,61,44,56,48,62,129

Organism: NCBI:txid285545

pLDDT: mean 77.87, std 18.42, range [34.81, 97.5]